Protein AF-A0A966S4Q9-F1 (afdb_monomer_lite)

Sequence (218 aa):
SSGQVSASARLIRLMIGEPGKFAIPLTVYGGVSNTAFQQQAVFSLNRSNEHLVTQFITPLSGLLNVSVDGMPVLSKVSRITKWGLLYQVGERMLTGYRINTGANPFAGRTHNFLNSYAVGGVFFQTGAWERESTSQTGICWLSLRYHLCYTDPAQLNIFLDGLRTNGLYSGFSLGFGVEISYLVNIKAIYYRYTKAPEPAYSLPLYQFSFNYALQGKN

Foldseek 3Di:
DDDWDWDKDFPDWDFPDDPPPHTWTKTKIADRPGVCQVPCLVPDLLVQCLVVVVQQFPQRHAHMKIKTWDWDWDDPDDPFWTKTKTKIWTKHKHKGWFQDPDDDRSPTDIDIFMKTKIKMWMKTKHWDDDPVCPVFIWMKMKMKMKMKMFGPVVVVCRHVPPDDDPRIWIWMKIKIWIDGPQAKTWIKMWIFIDDPDDDPPGDIDIDIDIDGHDPPDD

pLDDT: mean 73.64, std 16.51, range [33.38, 96.88]

Radius of gyration: 20.31 Å; chains: 1; bounding box: 57×48×62 Å

Structure (mmCIF, N/CA/C/O backbone):
data_AF-A0A966S4Q9-F1
#
_entry.id   AF-A0A966S4Q9-F1
#
loop_
_atom_site.group_PDB
_atom_site.id
_atom_site.type_symbol
_atom_site.label_atom_id
_atom_site.label_alt_id
_atom_site.label_comp_id
_atom_site.label_asym_id
_atom_site.label_entity_id
_atom_site.label_seq_id
_atom_site.pdbx_PDB_ins_code
_atom_site.Cartn_x
_atom_site.Cartn_y
_atom_site.Cartn_z
_atom_site.occupancy
_atom_site.B_iso_or_equiv
_atom_site.auth_seq_id
_atom_site.auth_comp_id
_atom_site.auth_asym_id
_atom_site.auth_atom_id
_atom_site.pdbx_PDB_model_num
ATOM 1 N N . SER A 1 1 ? 1.327 24.631 -6.903 1.00 33.38 1 SER A N 1
ATOM 2 C CA . SER A 1 1 ? 1.452 23.170 -6.752 1.00 33.38 1 SER A CA 1
ATOM 3 C C . SER A 1 1 ? 0.120 22.547 -7.129 1.00 33.38 1 SER A C 1
ATOM 5 O O . SER A 1 1 ? -0.908 22.977 -6.626 1.00 33.38 1 SER A O 1
ATOM 7 N N . SER A 1 2 ? 0.106 21.608 -8.072 1.00 39.22 2 SER A N 1
ATOM 8 C CA . SER A 1 2 ? -1.098 20.871 -8.464 1.00 39.22 2 SER A CA 1
ATOM 9 C C . SER A 1 2 ? -1.151 19.567 -7.667 1.00 39.22 2 SER A C 1
ATOM 11 O O . SER A 1 2 ? -0.329 18.676 -7.869 1.00 39.22 2 SER A O 1
ATOM 13 N N . GLY A 1 3 ? -2.077 19.469 -6.712 1.00 39.53 3 GLY A N 1
ATOM 14 C CA . GLY A 1 3 ? -2.358 18.204 -6.033 1.00 39.53 3 GLY A CA 1
ATOM 15 C C . GLY A 1 3 ? -2.999 17.222 -7.012 1.00 39.53 3 GLY A C 1
ATOM 16 O O . GLY A 1 3 ? -3.898 17.602 -7.759 1.00 39.53 3 GLY A O 1
ATOM 17 N N . GLN A 1 4 ? -2.527 15.977 -7.040 1.00 50.22 4 GLN A N 1
ATOM 18 C CA . GLN A 1 4 ? -3.117 14.921 -7.864 1.00 50.22 4 GLN A CA 1
ATOM 19 C C . GLN A 1 4 ? -4.075 14.082 -7.026 1.00 50.22 4 GLN A C 1
ATOM 21 O O . GLN A 1 4 ? -3.716 13.610 -5.949 1.00 50.22 4 GLN A O 1
ATOM 26 N N . VAL A 1 5 ? -5.288 13.881 -7.538 1.00 46.91 5 VAL A N 1
ATOM 27 C CA . VAL A 1 5 ? -6.283 12.982 -6.948 1.00 46.91 5 VAL A CA 1
ATOM 28 C C . VAL A 1 5 ? -6.239 11.674 -7.728 1.00 46.91 5 VAL A C 1
ATOM 30 O O . VAL A 1 5 ? -6.4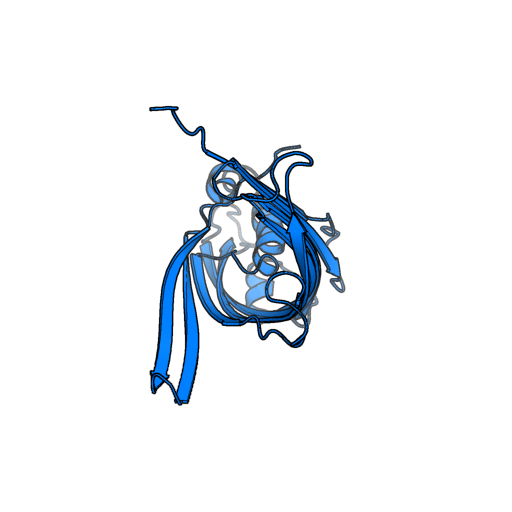49 11.659 -8.936 1.00 46.91 5 VAL A O 1
ATOM 33 N N . SER A 1 6 ? -5.930 10.578 -7.041 1.00 51.44 6 SER A N 1
ATOM 34 C CA . SER A 1 6 ? -5.992 9.221 -7.588 1.00 51.44 6 SER A CA 1
ATOM 35 C C . SER A 1 6 ? -7.088 8.456 -6.854 1.00 51.44 6 SER A C 1
ATOM 37 O O . SER A 1 6 ? -7.099 8.431 -5.625 1.00 51.44 6 SER A O 1
ATOM 39 N N . ALA A 1 7 ? -8.003 7.839 -7.597 1.00 50.41 7 ALA A N 1
ATOM 40 C CA . ALA A 1 7 ? -9.065 6.997 -7.055 1.00 50.41 7 ALA A CA 1
ATOM 41 C C . ALA A 1 7 ? -8.810 5.555 -7.485 1.00 50.41 7 ALA A C 1
ATOM 43 O O . ALA A 1 7 ? -8.595 5.340 -8.668 1.00 50.41 7 ALA A O 1
ATOM 44 N N . SER A 1 8 ? -8.827 4.602 -6.551 1.00 56.00 8 SER A N 1
ATOM 45 C CA . SER A 1 8 ? -8.689 3.164 -6.820 1.00 56.00 8 SER A CA 1
ATOM 46 C C . SER A 1 8 ? -9.952 2.426 -6.384 1.00 56.00 8 SER A C 1
ATOM 48 O O . SER A 1 8 ? -10.369 2.601 -5.234 1.00 56.00 8 SER A O 1
ATOM 50 N N . ALA A 1 9 ? -10.524 1.561 -7.222 1.00 55.06 9 ALA A N 1
ATOM 51 C CA . ALA A 1 9 ? -11.638 0.707 -6.819 1.00 55.06 9 ALA A CA 1
ATOM 52 C C . ALA A 1 9 ? -11.138 -0.699 -6.453 1.00 55.06 9 ALA A C 1
ATOM 54 O O . ALA A 1 9 ? -10.464 -1.372 -7.236 1.00 55.06 9 ALA A O 1
ATOM 55 N N . ARG A 1 10 ? -11.489 -1.183 -5.254 1.00 62.50 10 ARG A N 1
ATOM 56 C CA . ARG A 1 10 ? -11.374 -2.615 -4.951 1.00 62.50 10 ARG A CA 1
ATOM 57 C C . ARG A 1 10 ? -12.514 -3.319 -5.673 1.00 62.50 10 ARG A C 1
ATOM 59 O O . ARG A 1 10 ? -13.669 -3.105 -5.322 1.00 62.50 10 ARG A O 1
ATOM 66 N N . LEU A 1 11 ? -12.181 -4.136 -6.664 1.00 65.88 11 LEU A N 1
ATOM 67 C CA . LEU A 1 11 ? -13.174 -4.828 -7.475 1.00 65.88 11 LEU A CA 1
ATOM 68 C C . LEU A 1 11 ? -13.706 -6.055 -6.739 1.00 65.88 11 LEU A C 1
ATOM 70 O O . LEU A 1 11 ? -14.914 -6.238 -6.643 1.00 65.88 11 LEU A O 1
ATOM 74 N N . ILE A 1 12 ? -12.809 -6.897 -6.211 1.00 80.94 12 ILE A N 1
ATOM 75 C CA . ILE A 1 12 ? -13.181 -8.185 -5.611 1.00 80.94 12 ILE A CA 1
ATOM 76 C C . ILE A 1 12 ? -12.219 -8.531 -4.465 1.00 80.94 12 ILE A C 1
ATOM 78 O O . ILE A 1 12 ? -11.012 -8.306 -4.566 1.00 80.94 12 ILE A O 1
ATOM 82 N N . ARG A 1 13 ? -12.747 -9.112 -3.380 1.00 82.88 13 ARG A N 1
ATOM 83 C CA . ARG A 1 13 ? -11.970 -9.837 -2.364 1.00 82.88 13 ARG A CA 1
ATOM 84 C C . ARG A 1 13 ? -12.513 -11.258 -2.238 1.00 82.88 13 ARG A C 1
ATOM 86 O O . ARG A 1 13 ? -13.671 -11.432 -1.872 1.00 82.88 13 ARG A O 1
ATOM 93 N N . LEU A 1 14 ? -11.685 -12.250 -2.543 1.00 85.12 14 LEU A N 1
ATOM 94 C CA . LEU A 1 14 ? -12.018 -13.671 -2.495 1.00 85.12 14 LEU A CA 1
ATOM 95 C C . LEU A 1 14 ? -11.204 -14.356 -1.401 1.00 85.12 14 LEU A C 1
ATOM 97 O O . LEU A 1 14 ? -10.009 -14.114 -1.262 1.00 85.12 14 LEU A O 1
ATOM 101 N N . MET A 1 15 ? -11.844 -15.241 -0.646 1.00 87.81 15 MET A N 1
ATOM 102 C CA . MET A 1 15 ? -11.156 -16.130 0.286 1.00 87.81 15 MET A CA 1
ATOM 103 C C . MET A 1 15 ? -10.931 -17.466 -0.425 1.00 87.81 15 MET A C 1
ATOM 105 O O . MET A 1 15 ? -11.890 -18.187 -0.684 1.00 87.81 15 MET A O 1
ATOM 109 N N . ILE A 1 16 ? -9.684 -17.781 -0.773 1.00 88.88 16 ILE A N 1
ATOM 110 C CA . ILE A 1 16 ? -9.322 -19.024 -1.465 1.00 88.88 16 ILE A CA 1
ATOM 111 C C . ILE A 1 16 ? -8.852 -20.050 -0.436 1.00 88.88 16 ILE A C 1
ATOM 113 O O . ILE A 1 16 ? -7.821 -19.858 0.207 1.00 88.88 16 ILE A O 1
ATOM 117 N N . GLY A 1 17 ? -9.603 -21.133 -0.259 1.00 88.81 17 GLY A N 1
ATOM 118 C CA . GLY A 1 17 ? -9.258 -22.211 0.666 1.00 88.81 17 GLY A CA 1
ATOM 119 C C . GLY A 1 17 ? -10.485 -22.944 1.192 1.00 88.81 17 GLY A C 1
ATOM 120 O O . GLY A 1 17 ? -11.552 -22.902 0.581 1.00 88.81 17 GLY A O 1
ATOM 121 N N . GLU A 1 18 ? -10.327 -23.607 2.334 1.00 88.12 18 GLU A N 1
ATOM 122 C CA . GLU A 1 18 ? -11.398 -24.335 3.007 1.00 88.12 18 GLU A CA 1
ATOM 123 C C . GLU A 1 18 ? -11.945 -23.525 4.200 1.00 88.12 18 GLU A C 1
ATOM 125 O O . GLU A 1 18 ? -11.205 -23.270 5.163 1.00 88.12 18 GLU A O 1
ATOM 130 N N . PRO A 1 19 ? -13.236 -23.132 4.179 1.00 88.31 19 PRO A N 1
ATOM 131 C CA . PRO A 1 19 ? -13.864 -22.409 5.279 1.00 88.31 19 PRO A CA 1
ATOM 132 C C . PRO A 1 19 ? -13.652 -23.110 6.627 1.00 88.31 19 PRO A C 1
ATOM 134 O O . PRO A 1 19 ? -13.939 -24.291 6.784 1.00 88.31 19 PRO A O 1
ATOM 137 N N . GLY A 1 20 ? -13.134 -22.372 7.610 1.00 81.62 20 GLY A N 1
ATOM 138 C CA . GLY A 1 20 ? -12.871 -22.895 8.954 1.00 81.62 20 GLY A CA 1
ATOM 139 C C . GLY A 1 20 ? -11.548 -23.651 9.129 1.00 81.62 20 GLY A C 1
ATOM 140 O O . GLY A 1 20 ? -11.194 -23.934 10.270 1.00 81.62 20 GLY A O 1
ATOM 141 N N . LYS A 1 21 ? -10.785 -23.926 8.057 1.00 88.69 21 LYS A N 1
ATOM 142 C CA . LYS A 1 21 ? -9.435 -24.515 8.156 1.00 88.69 21 LYS A CA 1
ATOM 143 C C . LYS A 1 21 ? -8.341 -23.546 7.723 1.00 88.69 21 LYS A C 1
ATOM 145 O O . LYS A 1 21 ? -7.498 -23.169 8.530 1.00 88.69 21 LYS A O 1
ATOM 150 N N . PHE A 1 22 ? -8.361 -23.127 6.459 1.00 86.69 22 PHE A N 1
ATOM 151 C CA . PHE A 1 22 ? -7.398 -22.172 5.913 1.00 86.69 22 PHE A CA 1
ATOM 152 C C . PHE A 1 22 ? -8.054 -21.340 4.817 1.00 86.69 22 PHE A C 1
ATOM 154 O O . PHE A 1 22 ? -8.856 -21.845 4.038 1.00 86.69 22 PHE A O 1
ATOM 161 N N . ALA A 1 23 ? -7.697 -20.065 4.732 1.00 87.94 23 ALA A N 1
ATOM 162 C CA . ALA A 1 23 ? -8.182 -19.207 3.666 1.00 87.94 23 ALA A CA 1
ATOM 163 C C . ALA A 1 23 ? -7.145 -18.136 3.332 1.00 87.94 23 ALA A C 1
ATOM 165 O O . ALA A 1 23 ? -6.639 -17.450 4.221 1.00 87.94 23 ALA A O 1
ATOM 166 N N . ILE A 1 24 ? -6.851 -17.994 2.044 1.00 87.44 24 ILE A N 1
ATOM 167 C CA . ILE A 1 24 ? -5.944 -16.993 1.497 1.00 87.44 24 ILE A CA 1
ATOM 168 C C . ILE A 1 24 ? -6.795 -15.829 0.974 1.00 87.44 24 ILE A C 1
ATOM 170 O O . ILE A 1 24 ? -7.590 -16.028 0.052 1.00 87.44 24 ILE A O 1
ATOM 174 N N . PRO A 1 25 ? -6.672 -14.625 1.553 1.00 87.12 25 PRO A N 1
ATOM 175 C CA . PRO A 1 25 ? -7.404 -13.446 1.102 1.00 87.12 25 PRO A CA 1
ATOM 176 C C . PRO A 1 25 ? -6.784 -12.896 -0.187 1.00 87.12 25 PRO A C 1
ATOM 178 O O . PRO A 1 25 ? -5.826 -12.128 -0.146 1.00 87.12 25 PRO A O 1
ATOM 181 N N . LEU A 1 26 ? -7.336 -13.285 -1.334 1.00 88.06 26 LEU A N 1
ATOM 182 C CA . LEU A 1 26 ? -6.977 -12.742 -2.638 1.00 88.06 26 LEU A CA 1
ATOM 183 C C . LEU A 1 26 ? -7.791 -11.476 -2.909 1.00 88.06 26 LEU A C 1
ATOM 185 O O . LEU A 1 26 ? -9.021 -11.505 -2.921 1.00 88.06 26 LEU A O 1
ATOM 189 N N . THR A 1 27 ? -7.112 -10.372 -3.189 1.00 84.94 27 THR A N 1
ATOM 190 C CA . THR A 1 27 ? -7.750 -9.099 -3.515 1.00 84.94 27 THR A CA 1
ATOM 191 C C . THR A 1 27 ? -7.352 -8.644 -4.912 1.00 84.94 27 THR A C 1
ATOM 193 O O . THR A 1 27 ? -6.170 -8.628 -5.255 1.00 84.94 27 THR A O 1
ATOM 196 N N . VAL A 1 28 ? -8.352 -8.236 -5.696 1.00 80.31 28 VAL A N 1
ATOM 197 C CA . VAL A 1 28 ? -8.182 -7.633 -7.019 1.00 80.31 28 VAL A CA 1
ATOM 198 C C . VAL A 1 28 ? -8.645 -6.181 -6.967 1.00 80.31 28 VAL A C 1
ATOM 200 O O . VAL A 1 28 ? -9.789 -5.884 -6.605 1.00 80.31 28 VAL A O 1
ATOM 203 N N . TYR A 1 29 ? -7.751 -5.272 -7.336 1.00 74.00 29 TYR A N 1
ATOM 204 C CA . TYR A 1 29 ? -8.041 -3.851 -7.499 1.00 74.00 29 TYR A CA 1
ATOM 205 C C . TYR A 1 29 ? -7.997 -3.500 -8.980 1.00 74.00 29 TYR A C 1
ATOM 207 O O . TYR A 1 29 ? -7.177 -4.040 -9.723 1.00 74.00 29 TYR A O 1
ATOM 215 N N . GLY A 1 30 ? -8.860 -2.585 -9.402 1.00 64.06 30 GLY A N 1
ATOM 216 C CA . GLY A 1 30 ? -8.837 -2.063 -10.758 1.00 64.06 30 GLY A CA 1
ATOM 217 C C . GLY A 1 30 ? -9.089 -0.570 -10.782 1.00 64.06 30 GLY A C 1
ATOM 218 O O . GLY A 1 30 ? -9.758 -0.020 -9.906 1.00 64.06 30 GLY A O 1
ATOM 219 N N . GLY A 1 31 ? -8.541 0.061 -11.815 1.00 57.06 31 GLY A N 1
ATOM 220 C CA . GLY A 1 31 ? -8.792 1.457 -12.129 1.00 57.06 31 GLY A CA 1
ATOM 221 C C . GLY A 1 31 ? -8.225 2.399 -11.082 1.00 57.06 31 GLY A C 1
ATOM 222 O O . GLY A 1 31 ? -8.934 2.814 -10.171 1.00 57.06 31 GLY A O 1
ATOM 223 N N . VAL A 1 32 ? -6.966 2.792 -11.265 1.00 52.12 32 VAL A N 1
ATOM 224 C CA . VAL A 1 32 ? -6.445 4.021 -10.670 1.00 52.12 32 VAL A CA 1
ATOM 225 C C . VAL A 1 32 ? -6.546 5.097 -11.726 1.00 52.12 32 VAL A C 1
ATOM 227 O O . VAL A 1 32 ? -5.648 5.252 -12.553 1.00 52.12 32 VAL A O 1
ATOM 230 N N . SER A 1 33 ? -7.677 5.800 -11.760 1.00 45.16 33 SER A N 1
ATOM 231 C CA . SER A 1 33 ? -7.863 6.906 -12.695 1.00 45.16 33 SER A CA 1
ATOM 232 C C . SER A 1 33 ? -6.963 8.060 -12.255 1.00 45.16 33 SER A C 1
ATOM 234 O O . SER A 1 33 ? -7.362 8.896 -11.444 1.00 45.16 33 SER A O 1
ATOM 236 N N . ASN A 1 34 ? -5.721 8.087 -12.735 1.00 46.06 34 ASN A N 1
ATOM 237 C CA . ASN A 1 34 ? -4.870 9.258 -12.599 1.00 46.06 34 ASN A CA 1
ATOM 238 C C . ASN A 1 34 ? -5.084 10.142 -13.834 1.00 46.06 34 ASN A C 1
ATOM 240 O O . ASN A 1 34 ? -4.543 9.879 -14.908 1.00 46.06 34 ASN A O 1
ATOM 244 N N . THR A 1 35 ? -5.891 11.191 -13.684 1.00 40.44 35 THR A N 1
ATOM 245 C CA . THR A 1 35 ? -6.165 12.183 -14.738 1.00 40.44 35 THR A CA 1
ATOM 246 C C . THR A 1 35 ? -4.916 12.961 -15.169 1.00 40.44 35 THR A C 1
ATOM 248 O O . THR A 1 35 ? -4.925 13.591 -16.227 1.00 40.44 35 THR A O 1
ATOM 251 N N . ALA A 1 36 ? -3.805 12.859 -14.428 1.00 40.59 36 ALA A N 1
ATOM 252 C CA . ALA A 1 36 ? -2.521 13.437 -14.820 1.00 40.59 36 ALA A CA 1
ATOM 253 C C . ALA A 1 36 ? -1.979 12.884 -16.149 1.00 40.59 36 ALA A C 1
ATOM 255 O O . ALA A 1 36 ? -1.335 13.617 -16.900 1.00 40.59 36 ALA A O 1
ATOM 256 N N . PHE A 1 37 ? -2.281 11.620 -16.475 1.00 42.28 37 PHE A N 1
ATOM 257 C CA . PHE A 1 37 ? -1.762 10.965 -17.680 1.00 42.28 37 PHE A CA 1
ATOM 258 C C . PHE A 1 37 ? -2.305 11.558 -18.985 1.00 42.28 37 PHE A C 1
ATOM 260 O O . PHE A 1 37 ? -1.603 11.534 -19.994 1.00 42.28 37 PHE A O 1
ATOM 267 N N . GLN A 1 38 ? -3.532 12.092 -18.980 1.00 40.00 38 GLN A N 1
ATOM 268 C CA . GLN A 1 38 ? -4.169 12.612 -20.194 1.00 40.00 38 GLN A CA 1
ATOM 269 C C . GLN A 1 38 ? -3.804 14.072 -20.486 1.00 40.00 38 GLN A C 1
ATOM 271 O O . GLN A 1 38 ? -3.690 14.443 -21.649 1.00 40.00 38 GLN A O 1
ATOM 276 N N . GLN A 1 39 ? -3.583 14.903 -19.461 1.00 39.00 39 GLN A N 1
ATOM 277 C CA . GLN A 1 39 ? -3.327 16.336 -19.666 1.00 39.00 39 GLN A CA 1
ATOM 278 C C . GLN A 1 39 ? -1.842 16.693 -19.831 1.00 39.00 39 GLN A C 1
ATOM 280 O O . GLN A 1 39 ? -1.527 17.668 -20.510 1.00 39.00 39 GLN A O 1
ATOM 285 N N . GLN A 1 40 ? -0.910 15.923 -19.256 1.00 40.97 40 GLN A N 1
ATOM 286 C CA . GLN A 1 40 ? 0.524 16.251 -19.322 1.00 40.97 40 GLN A CA 1
ATOM 287 C C . GLN A 1 40 ? 1.254 15.652 -20.531 1.00 40.97 40 GLN A C 1
ATOM 289 O O . GLN A 1 40 ? 2.268 16.209 -20.958 1.00 40.97 40 GLN A O 1
ATOM 294 N N . ALA A 1 41 ? 0.724 14.576 -21.123 1.00 45.59 41 ALA A N 1
ATOM 295 C CA . ALA A 1 41 ? 1.295 13.944 -22.316 1.00 45.59 41 ALA A CA 1
ATOM 296 C C . ALA A 1 41 ? 1.328 14.885 -23.537 1.00 45.59 41 ALA A C 1
ATOM 298 O O . ALA A 1 41 ? 2.172 14.724 -24.412 1.00 45.59 41 ALA A O 1
ATOM 299 N N . VAL A 1 42 ? 0.457 15.902 -23.573 1.00 44.91 42 VAL A N 1
ATOM 300 C CA . VAL A 1 42 ? 0.365 16.857 -24.689 1.00 44.91 42 VAL A CA 1
ATOM 301 C C . VAL A 1 42 ? 1.478 17.918 -24.654 1.00 44.91 42 VAL A C 1
ATOM 303 O O . VAL A 1 42 ? 1.840 18.443 -25.702 1.00 44.91 42 VAL A O 1
ATOM 306 N N . PHE A 1 43 ? 2.072 18.216 -23.488 1.00 42.03 43 PHE A N 1
ATOM 307 C CA . PHE A 1 43 ? 2.992 19.360 -23.340 1.00 42.03 43 PHE A CA 1
ATOM 308 C C . PHE A 1 43 ? 4.373 19.038 -22.742 1.00 42.03 43 PHE A C 1
ATOM 310 O O . PHE A 1 43 ? 5.248 19.903 -22.766 1.00 42.03 43 PHE A O 1
ATOM 317 N N . SER A 1 44 ? 4.623 17.832 -22.209 1.00 46.69 44 SER A N 1
ATOM 318 C CA . SER A 1 44 ? 5.962 17.458 -21.722 1.00 46.69 44 SER A CA 1
ATOM 319 C C . SER A 1 44 ? 6.153 15.941 -21.581 1.00 46.69 44 SER A C 1
ATOM 321 O O . SER A 1 44 ? 5.679 15.327 -20.627 1.00 46.69 44 SER A O 1
ATOM 323 N N . LEU A 1 45 ? 6.919 15.339 -22.497 1.00 48.94 45 LEU A N 1
ATOM 324 C CA . LEU A 1 45 ? 7.282 13.913 -22.454 1.00 48.94 45 LEU A CA 1
ATOM 325 C C . LEU A 1 45 ? 8.138 13.562 -21.228 1.00 48.94 45 LEU A C 1
ATOM 327 O O . LEU A 1 45 ? 7.892 12.543 -20.587 1.00 48.94 45 LEU A O 1
ATOM 331 N N . ASN A 1 46 ? 9.069 14.437 -20.832 1.00 45.59 46 ASN A N 1
ATOM 332 C CA . ASN A 1 46 ? 9.945 14.197 -19.678 1.00 45.59 46 ASN A CA 1
ATOM 333 C C . ASN A 1 46 ? 9.188 14.214 -18.340 1.00 45.59 46 ASN A C 1
ATOM 335 O O . ASN A 1 46 ? 9.526 13.437 -17.455 1.00 45.59 46 ASN A O 1
ATOM 339 N N . ARG A 1 47 ? 8.124 15.023 -18.202 1.00 48.31 47 ARG A N 1
ATOM 340 C CA . ARG A 1 47 ? 7.277 15.027 -16.991 1.00 48.31 47 ARG A CA 1
ATOM 341 C C . ARG A 1 47 ? 6.289 13.858 -16.929 1.00 48.31 47 ARG A C 1
ATOM 343 O O . ARG A 1 47 ? 5.780 13.547 -15.858 1.00 48.31 47 ARG A O 1
ATOM 350 N N . SER A 1 48 ? 6.025 13.183 -18.051 1.00 55.31 48 SER A N 1
ATOM 351 C CA . SER A 1 48 ? 5.067 12.067 -18.101 1.00 55.31 48 SER A CA 1
ATOM 352 C C . SER A 1 48 ? 5.549 10.825 -17.330 1.00 55.31 48 SER A C 1
ATOM 354 O O . SER A 1 48 ? 4.762 10.197 -16.623 1.00 55.31 48 SER A O 1
ATOM 356 N N . ASN A 1 49 ? 6.854 10.527 -17.371 1.00 60.16 49 ASN A N 1
ATOM 357 C CA . ASN A 1 49 ? 7.449 9.398 -16.648 1.00 60.16 49 ASN A CA 1
ATOM 358 C C . ASN A 1 49 ? 7.853 9.748 -15.201 1.00 60.16 49 ASN A C 1
ATOM 360 O O . ASN A 1 49 ? 8.109 8.846 -14.408 1.00 60.16 49 ASN A O 1
ATOM 364 N N . GLU A 1 50 ? 7.826 11.023 -14.790 1.00 59.12 50 GLU A N 1
ATOM 365 C CA . GLU A 1 50 ? 7.991 11.405 -13.373 1.00 59.12 50 GLU A CA 1
ATOM 366 C C . GLU A 1 50 ? 6.867 10.811 -12.506 1.00 59.12 50 GLU A C 1
ATOM 368 O O . GLU A 1 50 ? 7.099 10.361 -11.382 1.00 59.12 50 GLU A O 1
ATOM 373 N N . HIS A 1 51 ? 5.652 10.717 -13.056 1.00 59.31 51 HIS A N 1
ATOM 374 C CA . HIS A 1 51 ? 4.493 10.136 -12.377 1.00 59.31 51 HIS A CA 1
ATOM 375 C C . HIS A 1 51 ? 4.545 8.610 -12.247 1.00 59.31 51 HIS A C 1
ATOM 377 O O . HIS A 1 51 ? 3.946 8.067 -11.313 1.00 59.31 51 HIS A O 1
ATOM 383 N N . LEU A 1 52 ? 5.307 7.916 -13.103 1.00 65.19 52 LEU A N 1
ATOM 384 C CA . LEU A 1 52 ? 5.573 6.482 -12.936 1.00 65.19 52 LEU A CA 1
ATOM 385 C C . LEU A 1 52 ? 6.252 6.199 -11.602 1.00 65.19 52 LEU A C 1
ATOM 387 O O . LEU A 1 52 ? 5.939 5.205 -10.957 1.00 65.19 52 LEU A O 1
ATOM 391 N N . VAL A 1 53 ? 7.122 7.103 -11.143 1.00 61.47 53 VAL A N 1
ATOM 392 C CA . VAL A 1 53 ? 7.783 6.969 -9.843 1.00 61.47 53 VAL A CA 1
ATOM 393 C C . VAL A 1 53 ? 6.755 6.946 -8.720 1.00 61.47 53 VAL A C 1
ATOM 395 O O . VAL A 1 53 ? 6.828 6.089 -7.857 1.00 61.47 53 VAL A O 1
ATOM 398 N N . THR A 1 54 ? 5.738 7.804 -8.738 1.00 61.16 54 THR A N 1
ATOM 399 C CA . THR A 1 54 ? 4.656 7.763 -7.736 1.00 61.16 54 THR A CA 1
ATOM 400 C C . THR A 1 54 ? 3.824 6.476 -7.835 1.00 61.16 54 THR A C 1
ATOM 402 O O . THR A 1 54 ? 3.384 5.927 -6.816 1.00 61.16 54 THR A O 1
ATOM 405 N N . GLN A 1 55 ? 3.637 5.966 -9.056 1.00 66.69 55 GLN A N 1
ATOM 406 C CA . GLN A 1 55 ? 2.929 4.714 -9.310 1.00 66.69 55 GLN A CA 1
ATOM 407 C C . GLN A 1 55 ? 3.728 3.474 -8.911 1.00 66.69 55 GLN A C 1
ATOM 409 O O . GLN A 1 55 ? 3.121 2.508 -8.474 1.00 66.69 55 GLN A O 1
ATOM 414 N N . PHE A 1 56 ? 5.057 3.477 -8.949 1.00 66.75 56 PHE A N 1
ATOM 415 C CA . PHE A 1 56 ? 5.839 2.338 -8.461 1.00 66.75 56 PHE A CA 1
ATOM 416 C C . PHE A 1 56 ? 5.613 2.033 -6.994 1.00 66.75 56 PHE A C 1
ATOM 418 O O . PHE A 1 56 ? 5.914 0.938 -6.539 1.00 66.75 56 PHE A O 1
ATOM 425 N N . ILE A 1 57 ? 5.113 2.999 -6.235 1.00 62.03 57 ILE A N 1
ATOM 426 C CA . ILE A 1 57 ? 5.340 2.983 -4.805 1.00 62.03 57 ILE A CA 1
ATOM 427 C C . ILE A 1 57 ? 4.041 2.929 -4.002 1.00 62.03 57 ILE A C 1
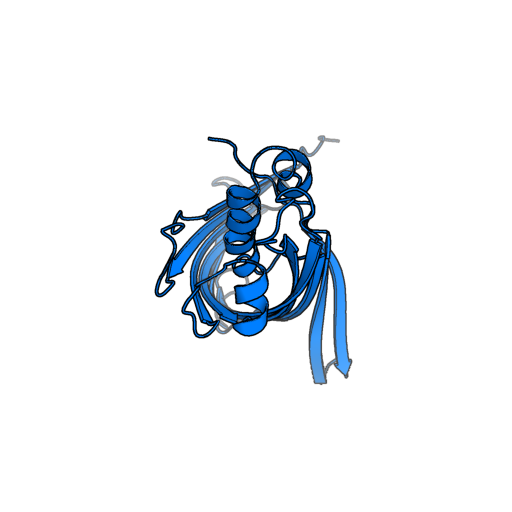ATOM 429 O O . ILE A 1 57 ? 3.994 2.355 -2.920 1.00 62.03 57 ILE A O 1
ATOM 433 N N . THR A 1 58 ? 2.937 3.424 -4.554 1.00 65.25 58 THR A N 1
ATOM 434 C CA . THR A 1 58 ? 1.640 3.361 -3.869 1.00 65.25 58 THR A CA 1
ATOM 435 C C . THR A 1 58 ? 1.010 1.982 -4.082 1.00 65.25 58 THR A C 1
ATOM 437 O O . THR A 1 58 ? 0.615 1.721 -5.201 1.00 65.25 58 THR A O 1
ATOM 440 N N . PRO A 1 59 ? 0.834 1.086 -3.095 1.00 58.09 59 PRO A N 1
ATOM 441 C CA . PRO A 1 59 ? 0.339 -0.289 -3.333 1.00 58.09 59 PRO A CA 1
ATOM 442 C C . PRO A 1 59 ? -1.072 -0.373 -3.956 1.00 58.09 59 PRO A C 1
ATOM 444 O O . PRO A 1 59 ? -1.499 -1.424 -4.424 1.00 58.09 59 PRO A O 1
ATOM 447 N N . LEU A 1 60 ? -1.796 0.746 -3.972 1.00 62.28 60 LEU A N 1
ATOM 448 C CA . LEU A 1 60 ? -3.091 0.910 -4.628 1.00 62.28 60 LEU A CA 1
ATOM 449 C C . LEU A 1 60 ? -2.989 1.581 -6.009 1.00 62.28 60 LEU A C 1
ATOM 451 O O . LEU A 1 60 ? -4.014 1.998 -6.521 1.00 62.28 60 LEU A O 1
ATOM 455 N N . SER A 1 61 ? -1.792 1.747 -6.581 1.00 66.69 61 SER A N 1
ATOM 456 C CA . SER A 1 61 ? -1.549 2.256 -7.941 1.00 66.69 61 SER A CA 1
ATOM 457 C C . SER A 1 61 ? -1.613 1.134 -8.979 1.00 66.69 61 SER A C 1
ATOM 459 O O . SER A 1 61 ? -1.332 -0.012 -8.647 1.00 66.69 61 SER A O 1
ATOM 461 N N . GLY A 1 62 ? -1.875 1.477 -10.239 1.00 68.56 62 GLY A N 1
ATOM 462 C CA . GLY A 1 62 ? -1.877 0.528 -11.352 1.00 68.56 62 GLY A CA 1
ATOM 463 C C . GLY A 1 62 ? -3.245 0.374 -12.003 1.00 68.56 62 GLY A C 1
ATOM 464 O O . GLY A 1 62 ? -4.271 0.794 -11.471 1.00 68.56 62 GLY A O 1
ATOM 465 N N . LEU A 1 63 ? -3.254 -0.182 -13.210 1.00 74.88 63 LEU A N 1
ATOM 466 C CA . LEU A 1 63 ? -4.486 -0.470 -13.945 1.00 74.88 63 LEU A CA 1
ATOM 467 C C . LEU A 1 63 ? -5.218 -1.675 -13.352 1.00 74.88 63 LEU A C 1
ATOM 469 O O . LEU A 1 63 ? -6.447 -1.677 -13.266 1.00 74.88 63 LEU A O 1
ATOM 473 N N . LEU A 1 64 ? -4.443 -2.677 -12.946 1.00 79.31 64 LEU A N 1
ATOM 474 C CA . LEU A 1 64 ? -4.901 -3.932 -12.378 1.00 79.31 64 LEU A CA 1
ATOM 475 C C . LEU A 1 64 ? -3.884 -4.388 -11.338 1.00 79.31 64 LEU A C 1
ATOM 477 O O . LEU A 1 64 ? -2.700 -4.505 -11.659 1.00 79.31 64 LEU A O 1
ATOM 481 N N . ASN A 1 65 ? -4.352 -4.684 -10.127 1.00 84.00 65 ASN A N 1
ATOM 482 C CA . ASN A 1 65 ? -3.500 -5.166 -9.046 1.00 84.00 65 ASN A CA 1
ATOM 483 C C . ASN A 1 65 ? -4.087 -6.451 -8.484 1.00 84.00 65 ASN A C 1
ATOM 485 O O . ASN A 1 65 ? -5.280 -6.504 -8.178 1.00 84.00 65 ASN A O 1
ATOM 489 N N . VAL A 1 66 ? -3.241 -7.454 -8.294 1.00 87.31 66 VAL A N 1
ATOM 490 C CA . VAL A 1 66 ? -3.597 -8.731 -7.680 1.00 87.31 66 VAL A CA 1
ATOM 491 C C . VAL A 1 66 ? -2.684 -8.935 -6.486 1.00 87.31 66 VAL A C 1
ATOM 493 O O . VAL A 1 66 ? -1.464 -8.932 -6.628 1.00 87.31 66 VAL A O 1
ATOM 496 N N . SER A 1 67 ? -3.261 -9.095 -5.299 1.00 89.81 67 SER A N 1
ATOM 497 C CA . SER A 1 67 ? -2.470 -9.218 -4.076 1.00 89.81 67 SER A CA 1
ATOM 498 C C . SER A 1 67 ? -3.101 -10.124 -3.042 1.00 89.81 67 SER A C 1
ATOM 500 O O . SER A 1 67 ? -4.323 -10.225 -2.965 1.00 89.81 67 SER A O 1
ATOM 502 N N . VAL A 1 68 ? -2.260 -10.686 -2.186 1.00 91.00 68 VAL A N 1
ATOM 503 C CA . VAL A 1 68 ? -2.661 -11.315 -0.933 1.00 91.00 68 VAL A CA 1
ATOM 504 C C . VAL A 1 68 ? -2.356 -10.350 0.207 1.00 91.00 68 VAL A C 1
ATOM 506 O O . VAL A 1 68 ? -1.225 -9.877 0.326 1.00 91.00 68 VAL A O 1
ATOM 509 N N . ASP A 1 69 ? -3.355 -10.042 1.035 1.00 89.81 69 ASP A N 1
ATOM 510 C CA . ASP A 1 69 ? -3.232 -9.088 2.145 1.00 89.81 69 ASP A CA 1
ATOM 511 C C . ASP A 1 69 ? -3.847 -9.594 3.449 1.00 89.81 69 ASP A C 1
ATOM 513 O O . ASP A 1 69 ? -4.902 -10.221 3.456 1.00 89.81 69 ASP A O 1
ATOM 517 N N . GLY A 1 70 ? -3.228 -9.270 4.582 1.00 87.88 70 GLY A N 1
ATOM 518 C CA . GLY A 1 70 ? -3.743 -9.679 5.881 1.00 87.88 70 GLY A CA 1
ATOM 519 C C . GLY A 1 70 ? -3.309 -8.792 7.039 1.00 87.88 70 GLY A C 1
ATOM 520 O O . GLY A 1 70 ? -2.360 -8.012 6.956 1.00 87.88 70 GLY A O 1
ATOM 521 N N . MET A 1 71 ? -4.047 -8.933 8.142 1.00 89.88 71 MET A N 1
ATOM 522 C CA . MET A 1 71 ? -3.851 -8.171 9.374 1.00 89.88 71 MET A CA 1
ATOM 523 C C . MET A 1 71 ? -3.978 -9.084 10.605 1.00 89.88 71 MET A C 1
ATOM 525 O O . MET A 1 71 ? -4.991 -9.037 11.310 1.00 89.88 71 MET A O 1
ATOM 529 N N . PRO A 1 72 ? -3.012 -9.988 10.851 1.00 89.44 72 PRO A N 1
ATOM 530 C CA . PRO A 1 72 ? -3.059 -10.851 12.023 1.00 89.44 72 PRO A CA 1
ATOM 531 C C . PRO A 1 72 ? -2.903 -10.015 13.300 1.00 89.44 72 PRO A C 1
ATOM 533 O O . PRO A 1 72 ? -1.942 -9.262 13.469 1.00 89.44 72 PRO A O 1
ATOM 536 N N . VAL A 1 73 ? -3.863 -10.162 14.211 1.00 90.94 73 VAL A N 1
ATOM 537 C CA . VAL A 1 73 ? -3.842 -9.536 15.537 1.00 90.94 73 VAL A CA 1
ATOM 538 C C . VAL A 1 73 ? -2.982 -10.391 16.468 1.00 90.94 73 VAL A C 1
ATOM 540 O O . VAL A 1 73 ? -3.231 -11.587 16.603 1.00 90.94 73 VAL A O 1
ATOM 543 N N . LEU A 1 74 ? -2.004 -9.778 17.136 1.00 90.00 74 LEU A N 1
ATOM 544 C CA . LEU A 1 74 ? -1.084 -10.476 18.043 1.00 90.00 74 LEU A CA 1
ATOM 545 C C . LEU A 1 74 ? -1.477 -10.319 19.518 1.00 90.00 74 LEU A C 1
ATOM 547 O O . LEU A 1 74 ? -1.273 -11.223 20.326 1.00 90.00 74 LEU A O 1
ATOM 551 N N . SER A 1 75 ? -2.094 -9.198 19.884 1.00 85.94 75 SER A N 1
ATOM 552 C CA . SER A 1 75 ? -2.592 -8.977 21.244 1.00 85.94 75 SER A CA 1
ATOM 553 C C . SER A 1 75 ? -3.870 -9.771 21.543 1.00 85.94 75 SER A C 1
ATOM 555 O O . SER A 1 75 ? -4.852 -9.660 20.808 1.00 85.94 75 SER A O 1
ATOM 557 N N . LYS A 1 76 ? -3.914 -10.454 22.693 1.00 73.50 76 LYS A N 1
ATOM 558 C CA . LYS A 1 76 ? -5.122 -11.124 23.225 1.00 73.50 76 LYS A CA 1
ATOM 559 C C . LYS A 1 76 ? -5.876 -10.305 24.290 1.00 73.50 76 LYS A C 1
ATOM 561 O O . LYS A 1 76 ? -6.793 -10.816 24.915 1.00 73.50 76 LYS A O 1
ATOM 566 N N . VAL A 1 77 ? -5.465 -9.055 24.520 1.00 64.94 77 VAL A N 1
ATOM 567 C CA . VAL A 1 77 ? -5.758 -8.313 25.762 1.00 64.94 77 VAL A CA 1
ATOM 568 C C . VAL A 1 77 ? -7.145 -7.660 25.789 1.00 64.94 77 VAL A C 1
ATOM 570 O O . VAL A 1 77 ? -7.807 -7.684 26.818 1.00 64.94 77 VAL A O 1
ATOM 573 N N . SER A 1 78 ? -7.609 -7.065 24.690 1.00 77.19 78 SER A N 1
ATOM 574 C CA . SER A 1 78 ? -8.876 -6.319 24.666 1.00 77.19 78 SER A CA 1
ATOM 575 C C . SER A 1 78 ? -9.561 -6.440 23.311 1.00 77.19 78 SER A C 1
ATOM 577 O O . SER A 1 78 ? -8.903 -6.634 22.291 1.00 77.19 78 SER A O 1
ATOM 579 N N . ARG A 1 79 ? -10.897 -6.309 23.281 1.00 79.25 79 ARG A N 1
ATOM 580 C CA . ARG A 1 79 ? -11.688 -6.248 22.038 1.00 79.25 79 ARG A CA 1
ATOM 581 C C . ARG A 1 79 ? -11.344 -5.007 21.207 1.00 79.25 79 ARG A C 1
ATOM 583 O O . ARG A 1 79 ? -11.399 -5.090 19.979 1.00 79.25 79 ARG A O 1
ATOM 590 N N . ILE A 1 80 ? -10.977 -3.913 21.872 1.00 83.88 80 ILE A N 1
ATOM 591 C CA . ILE A 1 80 ? -10.797 -2.583 21.281 1.00 83.88 80 ILE A CA 1
ATOM 592 C C . ILE A 1 80 ? -9.310 -2.257 21.113 1.00 83.88 80 ILE A C 1
ATOM 594 O O . ILE A 1 80 ? -8.884 -1.910 20.010 1.00 83.88 80 ILE A O 1
ATOM 598 N N . THR A 1 81 ? -8.525 -2.407 22.184 1.00 91.50 81 THR A N 1
ATOM 599 C CA . THR A 1 81 ? -7.095 -2.080 22.178 1.00 91.50 81 THR A CA 1
ATOM 600 C C . THR A 1 81 ? -6.276 -3.280 21.742 1.00 91.50 81 THR A C 1
ATOM 602 O O . THR A 1 81 ? -6.232 -4.298 22.439 1.00 91.50 81 THR A O 1
ATOM 605 N N . LYS A 1 82 ? -5.651 -3.174 20.569 1.00 93.31 82 LYS A N 1
ATOM 606 C CA . LYS A 1 82 ? -4.956 -4.281 19.922 1.00 93.31 82 LYS A CA 1
ATOM 607 C C . LYS A 1 82 ? -3.723 -3.819 19.169 1.00 93.31 82 LYS A C 1
ATOM 609 O O . LYS A 1 82 ? -3.660 -2.690 18.701 1.00 93.31 82 LYS A O 1
ATOM 614 N N . TRP A 1 83 ? -2.778 -4.725 18.986 1.00 94.44 83 TRP A N 1
ATOM 615 C CA . TRP A 1 83 ? -1.697 -4.550 18.026 1.00 94.44 83 TRP A CA 1
ATOM 616 C C . TRP A 1 83 ? -1.503 -5.826 17.216 1.00 94.44 83 TRP A C 1
ATOM 618 O O . TRP A 1 83 ? -1.919 -6.920 17.619 1.00 94.44 83 TRP A O 1
ATOM 628 N N . GLY A 1 84 ? -0.885 -5.684 16.055 1.00 94.38 84 GLY A N 1
ATOM 629 C CA . GLY A 1 84 ? -0.614 -6.810 15.182 1.00 94.38 84 GLY A CA 1
ATOM 630 C C . GLY A 1 84 ? 0.244 -6.427 13.994 1.00 94.38 84 GLY A C 1
ATOM 631 O O . GLY A 1 84 ? 0.855 -5.356 13.970 1.00 94.38 84 GLY A O 1
ATOM 632 N N . LEU A 1 85 ? 0.282 -7.323 13.015 1.00 95.94 85 LEU A N 1
ATOM 633 C CA . LEU A 1 85 ? 1.052 -7.132 11.794 1.00 95.94 85 LEU A CA 1
ATOM 634 C C . LEU A 1 85 ? 0.141 -6.740 10.638 1.00 95.94 85 LEU A C 1
ATOM 636 O O . LEU A 1 85 ? -1.056 -7.014 10.639 1.00 95.94 85 LEU A O 1
ATOM 640 N N . LEU A 1 86 ? 0.743 -6.120 9.638 1.00 93.75 86 LEU A N 1
ATOM 641 C CA . LEU A 1 86 ? 0.165 -5.859 8.333 1.00 93.75 86 LEU A CA 1
ATOM 642 C C . LEU A 1 86 ? 1.063 -6.530 7.308 1.00 93.75 86 LEU A C 1
ATOM 644 O O . LEU A 1 86 ? 2.283 -6.376 7.375 1.00 93.75 86 LEU A O 1
ATOM 648 N N . TYR A 1 87 ? 0.474 -7.228 6.349 1.00 93.44 87 TYR A N 1
ATOM 649 C CA . TYR A 1 87 ? 1.207 -7.665 5.173 1.00 93.44 87 TYR A CA 1
ATOM 650 C C . TYR A 1 87 ? 0.352 -7.513 3.922 1.00 93.44 87 TYR A C 1
ATOM 652 O O . TYR A 1 87 ? -0.870 -7.660 3.964 1.00 93.44 87 TYR A O 1
ATOM 660 N N . GLN A 1 88 ? 1.008 -7.222 2.809 1.00 91.69 88 GLN A N 1
ATOM 661 C CA . GLN A 1 88 ? 0.417 -7.252 1.484 1.00 91.69 88 GLN A CA 1
ATOM 662 C C . GLN A 1 88 ? 1.508 -7.578 0.473 1.00 91.69 88 GLN A C 1
ATOM 664 O O . GLN A 1 88 ? 2.510 -6.876 0.414 1.00 91.69 88 GLN A O 1
ATOM 669 N N . VAL A 1 89 ? 1.316 -8.619 -0.327 1.00 93.19 89 VAL A N 1
ATOM 670 C CA . VAL A 1 89 ? 2.246 -8.998 -1.396 1.00 93.19 89 VAL A CA 1
ATOM 671 C C . VAL A 1 89 ? 1.451 -9.192 -2.671 1.00 93.19 89 VAL A C 1
ATOM 673 O O . VAL A 1 89 ? 0.368 -9.776 -2.634 1.00 93.19 89 VAL A O 1
ATOM 676 N N . GLY A 1 90 ? 1.949 -8.688 -3.792 1.00 91.44 90 GLY A N 1
ATOM 677 C CA . GLY A 1 90 ? 1.220 -8.786 -5.041 1.00 91.44 90 GLY A CA 1
ATOM 678 C C . GLY A 1 90 ? 1.979 -8.301 -6.258 1.00 91.44 90 GLY A C 1
ATOM 679 O O . GLY A 1 90 ? 3.130 -7.877 -6.188 1.00 91.44 90 GLY A O 1
ATOM 680 N N . GLU A 1 91 ? 1.262 -8.349 -7.368 1.00 90.75 91 GLU A N 1
ATOM 681 C CA . GLU A 1 91 ? 1.667 -7.857 -8.674 1.00 90.75 91 GLU A CA 1
ATOM 682 C C . GLU A 1 91 ? 0.703 -6.752 -9.097 1.00 90.75 91 GLU A C 1
ATOM 684 O O . GLU A 1 91 ? -0.504 -6.818 -8.836 1.00 90.75 91 GLU A O 1
ATOM 689 N N . ARG A 1 92 ? 1.220 -5.735 -9.779 1.00 86.75 92 ARG A N 1
ATOM 690 C CA . ARG A 1 92 ? 0.395 -4.697 -10.402 1.00 86.75 92 ARG A CA 1
ATOM 691 C C . ARG A 1 92 ? 0.887 -4.360 -11.792 1.00 86.75 92 ARG A C 1
ATOM 693 O O . ARG A 1 92 ? 2.085 -4.350 -12.061 1.00 86.75 92 ARG A O 1
ATOM 700 N N . MET A 1 93 ? -0.059 -4.038 -12.659 1.00 84.50 93 MET A N 1
ATOM 701 C CA . MET A 1 93 ? 0.214 -3.552 -13.999 1.00 84.50 93 MET A CA 1
ATOM 702 C C . MET A 1 93 ? 0.278 -2.026 -13.985 1.00 84.50 93 MET A C 1
ATOM 704 O O . MET A 1 93 ? -0.710 -1.356 -13.673 1.00 84.50 93 MET A O 1
ATOM 708 N N . LEU A 1 94 ? 1.438 -1.483 -14.336 1.00 79.94 94 LEU A N 1
ATOM 709 C CA . LEU A 1 94 ? 1.684 -0.052 -14.484 1.00 79.94 94 LEU A CA 1
ATOM 710 C C . LEU A 1 94 ? 1.761 0.319 -15.966 1.00 79.94 94 LEU A C 1
ATOM 712 O O . LEU A 1 94 ? 1.984 -0.539 -16.821 1.00 79.94 94 LEU A O 1
ATOM 716 N N . THR A 1 95 ? 1.595 1.606 -16.264 1.00 76.62 95 THR A N 1
ATOM 717 C CA . THR A 1 95 ? 1.612 2.125 -17.637 1.00 76.62 95 THR A CA 1
ATOM 718 C C . THR A 1 95 ? 2.516 3.337 -17.716 1.00 76.62 95 THR A C 1
ATOM 720 O O . THR A 1 95 ? 2.290 4.312 -17.006 1.00 76.62 95 THR A O 1
ATOM 723 N N . GLY A 1 96 ? 3.507 3.294 -18.604 1.00 72.25 96 GLY A N 1
ATOM 724 C CA . GLY A 1 96 ? 4.422 4.405 -18.873 1.00 72.25 96 GLY A CA 1
ATOM 725 C C . GLY A 1 96 ? 4.444 4.821 -20.337 1.00 72.25 96 GLY A C 1
ATOM 726 O O . GLY A 1 96 ? 3.871 4.135 -21.186 1.00 72.25 96 GLY A O 1
ATOM 727 N N . TYR A 1 97 ? 5.135 5.918 -20.653 1.00 69.88 97 TYR A N 1
ATOM 728 C CA . TYR A 1 97 ? 5.378 6.339 -22.034 1.00 69.88 97 TYR A CA 1
ATOM 729 C C . TYR A 1 97 ? 6.789 5.971 -22.466 1.00 69.88 97 TYR A C 1
ATOM 731 O O . TYR A 1 97 ? 7.772 6.390 -21.853 1.00 69.88 97 TYR A O 1
ATOM 739 N N . ARG A 1 98 ? 6.897 5.197 -23.546 1.00 70.25 98 ARG A N 1
ATOM 740 C CA . ARG A 1 98 ? 8.198 4.878 -24.130 1.00 70.25 98 ARG A CA 1
ATOM 741 C C . ARG A 1 98 ? 8.879 6.156 -24.618 1.00 70.25 98 ARG A C 1
ATOM 743 O O . ARG A 1 98 ? 8.285 6.899 -25.403 1.00 70.25 98 ARG A O 1
ATOM 750 N N . ILE A 1 99 ? 10.130 6.370 -24.213 1.00 64.44 99 ILE A N 1
ATOM 751 C CA . ILE A 1 99 ? 10.959 7.438 -24.778 1.00 64.44 99 ILE A CA 1
ATOM 752 C C . ILE A 1 99 ? 11.370 7.007 -26.195 1.00 64.44 99 ILE A C 1
ATOM 754 O O . ILE A 1 99 ? 11.989 5.959 -26.378 1.00 64.44 99 ILE A O 1
ATOM 758 N N . ASN A 1 100 ? 11.002 7.790 -27.213 1.00 61.78 100 ASN A N 1
ATOM 759 C CA . ASN A 1 100 ? 11.523 7.630 -28.571 1.00 61.78 100 ASN A CA 1
ATOM 760 C C . ASN A 1 100 ? 12.698 8.592 -28.760 1.00 61.78 100 ASN A C 1
ATOM 762 O O . ASN A 1 100 ? 12.514 9.804 -28.734 1.00 61.78 100 ASN A O 1
ATOM 766 N N . THR A 1 101 ? 13.889 8.053 -29.006 1.00 56.56 101 THR A N 1
ATOM 767 C CA . THR A 1 101 ? 15.113 8.815 -29.309 1.00 56.56 101 THR A CA 1
ATOM 768 C C . THR A 1 101 ? 15.251 9.184 -30.799 1.00 56.56 101 THR A C 1
ATOM 770 O O . THR A 1 101 ? 16.291 9.679 -31.221 1.00 56.56 101 THR A O 1
ATOM 773 N N . GLY A 1 102 ? 14.210 8.954 -31.615 1.00 56.06 102 GLY A N 1
ATOM 774 C CA . GLY A 1 102 ? 14.171 9.260 -33.055 1.00 56.06 102 GLY A CA 1
ATOM 775 C C . GLY A 1 102 ? 13.448 10.570 -33.419 1.00 56.06 102 GLY A C 1
ATOM 776 O O . GLY A 1 102 ? 12.896 11.250 -32.562 1.00 56.06 102 GLY A O 1
ATOM 777 N N . ALA A 1 103 ? 13.401 10.889 -34.722 1.00 53.62 103 ALA A N 1
ATOM 778 C CA . ALA A 1 103 ? 12.994 12.176 -35.319 1.00 53.62 103 ALA A CA 1
ATOM 779 C C . ALA A 1 103 ? 11.587 12.725 -34.978 1.00 53.62 103 ALA A C 1
ATOM 781 O O . ALA A 1 103 ? 11.268 13.845 -35.369 1.00 53.62 103 ALA A O 1
ATOM 782 N N . ASN A 1 104 ? 10.741 11.982 -34.256 1.00 54.06 104 ASN A N 1
ATOM 783 C CA . ASN A 1 104 ? 9.463 12.492 -33.766 1.00 54.06 104 ASN A CA 1
ATOM 784 C C . ASN A 1 104 ? 9.269 12.171 -32.269 1.00 54.06 104 ASN A C 1
ATOM 786 O O . ASN A 1 104 ? 8.794 11.079 -31.931 1.00 54.06 104 ASN A O 1
ATOM 790 N N . PRO A 1 105 ? 9.598 13.111 -31.362 1.00 53.03 105 PRO A N 1
ATOM 791 C CA . PRO A 1 105 ? 9.453 12.916 -29.919 1.00 53.03 105 PRO A CA 1
ATOM 792 C C . PRO A 1 105 ? 7.988 12.712 -29.493 1.00 53.03 105 PRO A C 1
ATOM 794 O O . PRO A 1 105 ? 7.731 12.091 -28.468 1.00 53.03 105 PRO A O 1
ATOM 797 N N . PHE A 1 106 ? 7.011 13.126 -30.307 1.00 53.12 106 PHE A N 1
ATOM 798 C CA . PHE A 1 106 ? 5.578 12.991 -30.017 1.00 53.12 106 PHE A CA 1
ATOM 799 C C . PHE A 1 106 ? 4.986 11.612 -30.360 1.00 53.12 106 PHE A C 1
ATOM 801 O O . PHE A 1 106 ? 3.801 11.380 -30.141 1.00 53.12 106 PHE A O 1
ATOM 808 N N . ALA A 1 107 ? 5.786 10.669 -30.871 1.00 55.12 107 ALA A N 1
ATOM 809 C CA . ALA A 1 107 ? 5.331 9.318 -31.223 1.00 55.12 107 ALA A CA 1
ATOM 810 C C . ALA A 1 107 ? 5.377 8.306 -30.053 1.00 55.12 107 ALA A C 1
ATOM 812 O O . ALA A 1 107 ? 5.295 7.095 -30.283 1.00 55.12 107 ALA A O 1
ATOM 813 N N . GLY A 1 108 ? 5.572 8.771 -28.814 1.00 57.88 108 GLY A N 1
ATOM 814 C CA . GLY A 1 108 ? 5.668 7.918 -27.627 1.00 57.88 108 GLY A CA 1
ATOM 815 C C . GLY A 1 108 ? 4.415 7.058 -27.448 1.00 57.88 108 GLY A C 1
ATOM 816 O O . GLY A 1 108 ? 3.319 7.572 -27.240 1.00 57.88 108 GLY A O 1
ATOM 817 N N . ARG A 1 109 ? 4.565 5.732 -27.538 1.00 66.75 109 ARG A N 1
ATOM 818 C CA . ARG A 1 109 ? 3.473 4.780 -27.285 1.00 66.75 109 ARG A CA 1
ATOM 819 C C . ARG A 1 109 ? 3.421 4.440 -25.799 1.00 66.75 109 ARG A C 1
ATOM 821 O O . ARG A 1 109 ? 4.463 4.263 -25.166 1.00 66.75 109 ARG A O 1
ATOM 828 N N . THR A 1 110 ? 2.211 4.305 -25.263 1.00 72.19 110 THR A N 1
ATOM 829 C CA . THR A 1 110 ? 1.999 3.742 -23.927 1.00 72.19 110 THR A CA 1
ATOM 830 C C . THR A 1 110 ? 2.489 2.299 -23.892 1.00 72.19 110 THR A C 1
ATOM 832 O O . THR A 1 110 ? 2.197 1.523 -24.806 1.00 72.19 110 THR A O 1
ATOM 835 N N . HIS A 1 111 ? 3.202 1.925 -22.838 1.00 76.44 111 HIS A N 1
ATOM 836 C CA . HIS A 1 111 ? 3.659 0.562 -22.614 1.00 76.44 111 HIS A CA 1
ATOM 837 C C . HIS A 1 111 ? 3.270 0.115 -21.206 1.00 76.44 111 HIS A C 1
ATOM 839 O O . HIS A 1 111 ? 3.491 0.838 -20.233 1.00 76.44 111 HIS A O 1
ATOM 845 N N . ASN A 1 112 ? 2.659 -1.066 -21.124 1.00 83.19 112 ASN A N 1
ATOM 846 C CA . ASN A 1 112 ? 2.244 -1.676 -19.868 1.00 83.19 112 ASN A CA 1
ATOM 847 C C . ASN A 1 112 ? 3.312 -2.651 -19.401 1.00 83.19 112 ASN A C 1
ATOM 849 O O . ASN A 1 112 ? 3.896 -3.362 -20.217 1.00 83.19 112 ASN A O 1
ATOM 853 N N . PHE A 1 113 ? 3.535 -2.703 -18.098 1.00 84.00 113 PHE A N 1
ATOM 854 C CA . PHE A 1 113 ? 4.573 -3.535 -17.515 1.00 84.00 113 PHE A CA 1
ATOM 855 C C . PHE A 1 113 ? 4.216 -3.923 -16.080 1.00 84.00 113 PHE A C 1
ATOM 857 O O . PHE A 1 113 ? 3.342 -3.313 -15.457 1.00 84.00 113 PHE A O 1
ATOM 864 N N . LEU A 1 114 ? 4.854 -4.980 -15.584 1.00 88.31 114 LEU A N 1
ATOM 865 C CA . LEU A 1 114 ? 4.553 -5.550 -14.275 1.00 88.31 114 LEU A CA 1
ATOM 866 C C . LEU A 1 114 ? 5.477 -4.968 -13.210 1.00 88.31 114 LEU A C 1
ATOM 868 O O . LEU A 1 114 ? 6.660 -4.729 -13.443 1.00 88.31 114 LEU A O 1
ATOM 872 N N . ASN A 1 115 ? 4.913 -4.755 -12.028 1.00 88.06 115 ASN A N 1
ATOM 873 C CA . ASN A 1 115 ? 5.640 -4.380 -10.834 1.00 88.06 115 ASN A CA 1
ATOM 874 C C . ASN A 1 115 ? 5.213 -5.282 -9.675 1.00 88.06 115 ASN A C 1
ATOM 876 O O . ASN A 1 115 ? 4.055 -5.254 -9.245 1.00 88.06 115 ASN A O 1
ATOM 880 N N . SER A 1 116 ? 6.179 -6.010 -9.131 1.00 92.00 116 SER A N 1
ATOM 881 C CA . SER A 1 116 ? 6.005 -6.806 -7.924 1.00 92.00 116 SER A CA 1
ATOM 882 C C . SER A 1 116 ? 6.141 -5.905 -6.707 1.00 92.00 116 SER A C 1
ATOM 884 O O . SER A 1 116 ? 6.985 -5.003 -6.670 1.00 92.00 116 SER A O 1
ATOM 886 N N . TYR A 1 117 ? 5.348 -6.149 -5.672 1.00 90.00 117 TYR A N 1
ATOM 887 C CA . TYR A 1 117 ? 5.445 -5.385 -4.439 1.00 90.00 117 TYR A CA 1
ATOM 888 C C . TYR A 1 117 ? 5.178 -6.224 -3.198 1.00 90.00 117 TYR A C 1
ATOM 890 O O . TYR A 1 117 ? 4.394 -7.171 -3.202 1.00 90.00 117 TYR A O 1
ATOM 898 N N . ALA A 1 118 ? 5.832 -5.830 -2.113 1.00 92.94 118 ALA A N 1
ATOM 899 C CA . ALA A 1 118 ? 5.662 -6.381 -0.786 1.00 92.94 118 ALA A CA 1
ATOM 900 C C . ALA A 1 118 ? 5.620 -5.239 0.231 1.00 92.94 118 ALA A C 1
ATOM 902 O O . ALA A 1 118 ? 6.477 -4.359 0.260 1.00 92.94 118 ALA A O 1
ATOM 903 N N . VAL A 1 119 ? 4.610 -5.259 1.086 1.00 91.50 119 VAL A N 1
ATOM 904 C CA . VAL A 1 119 ? 4.419 -4.316 2.181 1.00 91.50 119 VAL A CA 1
ATOM 905 C C . VAL A 1 119 ? 4.298 -5.127 3.454 1.00 91.50 119 VAL A C 1
ATOM 907 O O . VAL A 1 119 ? 3.494 -6.052 3.525 1.00 91.50 119 VAL A O 1
ATOM 910 N N . GLY A 1 120 ? 5.084 -4.776 4.461 1.00 95.31 120 GLY A N 1
ATOM 911 C CA . GLY A 1 120 ? 5.053 -5.398 5.780 1.00 95.31 120 GLY A CA 1
ATOM 912 C C . GLY A 1 120 ? 5.047 -4.326 6.854 1.00 95.31 120 GLY A C 1
ATOM 913 O O . GLY A 1 120 ? 5.656 -3.275 6.681 1.00 95.31 120 GLY A O 1
ATOM 914 N N . GLY A 1 121 ? 4.357 -4.538 7.965 1.00 95.75 121 GLY A N 1
ATOM 915 C CA . GLY A 1 121 ? 4.286 -3.515 8.996 1.00 95.75 121 GLY A CA 1
ATOM 916 C C . GLY A 1 121 ? 3.647 -3.963 10.289 1.00 95.75 121 GLY A C 1
ATOM 917 O O . GLY A 1 121 ? 3.249 -5.113 10.452 1.00 95.75 121 GLY A O 1
ATOM 918 N N . VAL A 1 122 ? 3.530 -3.002 11.193 1.00 96.88 122 VAL A N 1
ATOM 919 C CA . VAL A 1 122 ? 2.840 -3.132 12.470 1.00 96.88 122 VAL A CA 1
ATOM 920 C C . VAL A 1 122 ? 1.696 -2.137 12.530 1.00 96.88 122 VAL A C 1
ATOM 922 O O . VAL A 1 122 ? 1.763 -1.050 11.946 1.00 96.88 122 VAL A O 1
ATOM 925 N N . PHE A 1 123 ? 0.650 -2.495 13.261 1.00 94.69 123 PHE A N 1
ATOM 926 C CA . PHE A 1 123 ? -0.415 -1.569 13.611 1.00 94.69 123 PHE A CA 1
ATOM 927 C C . PHE A 1 123 ? -0.711 -1.631 15.102 1.00 94.69 123 PHE A C 1
ATOM 929 O O . PHE A 1 123 ? -0.575 -2.675 15.742 1.00 94.69 123 PHE A O 1
ATOM 936 N N . PHE A 1 124 ? -1.149 -0.497 15.625 1.00 94.94 124 PHE A N 1
ATOM 937 C CA . PHE A 1 124 ? -1.744 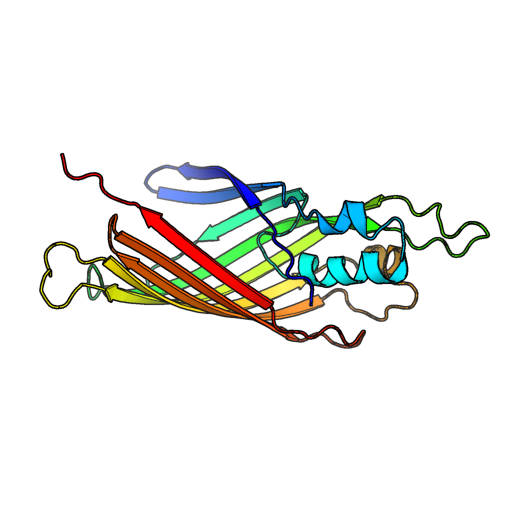-0.349 16.937 1.00 94.94 124 PHE A CA 1
ATOM 938 C C . PHE A 1 124 ? -3.135 0.251 16.766 1.00 94.94 124 PHE A C 1
ATOM 940 O O . PHE A 1 124 ? -3.345 1.134 15.938 1.00 94.94 124 PHE A O 1
ATOM 947 N N . GLN A 1 125 ? -4.080 -0.231 17.554 1.00 93.62 125 GLN A N 1
ATOM 948 C CA . GLN A 1 125 ? -5.467 0.182 17.547 1.00 93.62 125 GLN A CA 1
ATOM 949 C C . GLN A 1 125 ? -5.940 0.388 18.985 1.00 93.62 125 GLN A C 1
ATOM 951 O O . GLN A 1 125 ? -5.605 -0.405 19.862 1.00 93.62 125 GLN A O 1
ATOM 956 N N . THR A 1 126 ? -6.754 1.412 19.222 1.00 92.50 126 THR A N 1
ATOM 957 C CA . THR A 1 126 ? -7.442 1.661 20.491 1.00 92.50 126 THR A CA 1
ATOM 958 C C . THR A 1 126 ? -8.805 2.324 20.262 1.00 92.50 126 THR A C 1
ATOM 960 O O . THR A 1 126 ? -9.192 2.576 19.124 1.00 92.50 126 THR A O 1
ATOM 963 N N . GLY A 1 127 ? -9.562 2.564 21.331 1.00 90.38 127 GLY A N 1
ATOM 964 C CA . GLY A 1 127 ? -10.881 3.192 21.257 1.00 90.38 127 GLY A CA 1
ATOM 965 C C . GLY A 1 127 ? -10.790 4.696 21.013 1.00 90.38 127 GLY A C 1
ATOM 966 O O . GLY A 1 127 ? -9.857 5.344 21.482 1.00 90.38 127 GLY A O 1
ATOM 967 N N . ALA A 1 128 ? -11.775 5.244 20.305 1.00 88.69 128 ALA A N 1
ATOM 968 C CA . ALA A 1 128 ? -11.978 6.682 20.147 1.00 88.69 128 ALA A CA 1
ATOM 969 C C . ALA A 1 128 ? -13.446 7.016 20.415 1.00 88.69 128 ALA A C 1
ATOM 971 O O . ALA A 1 128 ? -14.321 6.418 19.800 1.00 88.69 128 ALA A O 1
ATOM 972 N N . TRP A 1 129 ? -13.732 7.942 21.324 1.00 85.88 129 TRP A N 1
ATOM 973 C CA . TRP A 1 129 ? -15.100 8.331 21.670 1.00 85.88 129 TRP A CA 1
ATOM 974 C C . TRP A 1 129 ? -15.170 9.823 21.985 1.00 85.88 129 TRP A C 1
ATOM 976 O O . TRP A 1 129 ? -14.161 10.457 22.304 1.00 85.88 129 TRP A O 1
ATOM 986 N N . GLU A 1 130 ? -16.371 10.381 21.888 1.00 79.44 130 GLU A N 1
ATOM 987 C CA . GLU A 1 130 ? -16.648 11.718 22.398 1.00 79.44 130 GLU A CA 1
ATOM 988 C C . GLU A 1 130 ? -16.724 11.665 23.929 1.00 79.44 130 GLU A C 1
ATOM 990 O O . GLU A 1 130 ? -17.302 10.732 24.483 1.00 79.44 130 GLU A O 1
ATOM 995 N N . ARG A 1 131 ? -16.176 12.672 24.622 1.00 78.00 131 ARG A N 1
ATOM 996 C CA . ARG A 1 131 ? -16.092 12.736 26.093 1.00 78.00 131 ARG A CA 1
ATOM 997 C C . ARG A 1 131 ? -17.402 12.379 26.812 1.00 78.00 131 ARG A C 1
ATOM 999 O O . ARG A 1 131 ? -17.341 11.777 27.880 1.00 78.00 131 ARG A O 1
ATOM 1006 N N . GLU A 1 132 ? -18.546 12.734 26.232 1.00 76.19 132 GLU A N 1
ATOM 1007 C CA . GLU A 1 132 ? -19.879 12.563 26.828 1.00 76.19 132 GLU A CA 1
ATOM 1008 C C . GLU A 1 132 ? -20.635 11.318 26.327 1.00 76.19 132 GLU A C 1
ATOM 1010 O O . GLU A 1 132 ? -21.677 10.970 26.877 1.00 76.19 132 GLU A O 1
ATOM 1015 N N . SER A 1 133 ? -20.104 10.598 25.332 1.00 69.19 133 SER A N 1
ATOM 1016 C CA . SER A 1 133 ? -20.776 9.462 24.691 1.00 69.19 133 SER A CA 1
ATOM 1017 C C . SER A 1 133 ? -19.844 8.258 24.556 1.00 69.19 133 SER A C 1
ATOM 1019 O O . SER A 1 133 ? -19.196 8.031 23.534 1.00 69.19 133 SER A O 1
ATOM 1021 N N . THR A 1 134 ? -19.788 7.433 25.603 1.00 71.81 134 THR A N 1
ATOM 1022 C CA . THR A 1 134 ? -19.041 6.158 25.591 1.00 71.81 134 THR A CA 1
ATOM 1023 C C . THR A 1 134 ? -19.784 5.040 24.852 1.00 71.81 134 THR A C 1
ATOM 1025 O O . THR A 1 134 ? -19.176 4.037 24.468 1.00 71.81 134 THR A O 1
ATOM 1028 N N . SER A 1 135 ? -21.087 5.212 24.597 1.00 70.75 135 SER A N 1
ATOM 1029 C CA . SER A 1 135 ? -21.926 4.244 23.878 1.00 70.75 135 SER A CA 1
ATOM 1030 C C . SER A 1 135 ? -21.566 4.132 22.392 1.00 70.75 135 SER A C 1
ATOM 1032 O O . SER A 1 135 ? -21.774 3.079 21.791 1.00 70.75 135 SER A O 1
ATOM 1034 N N . GLN A 1 136 ? -20.961 5.175 21.813 1.00 68.62 136 GLN A N 1
ATOM 1035 C CA . GLN A 1 136 ? -20.521 5.230 20.415 1.00 68.62 136 GLN A CA 1
ATOM 1036 C C . GLN A 1 136 ? -18.993 5.183 20.303 1.00 68.62 136 GLN A C 1
ATOM 1038 O O . GLN A 1 136 ? -18.360 6.028 19.672 1.00 68.62 136 GLN A O 1
ATOM 1043 N N . THR A 1 137 ? -18.380 4.176 20.930 1.00 81.12 137 THR A N 1
ATOM 1044 C CA . THR A 1 137 ? -16.929 3.984 20.833 1.00 81.12 137 THR A CA 1
ATOM 1045 C C . THR A 1 137 ? -16.537 3.530 19.425 1.00 81.12 137 THR A C 1
ATOM 1047 O O . THR A 1 137 ? -16.891 2.441 18.972 1.00 81.12 137 THR A O 1
ATOM 1050 N N . GLY A 1 138 ? -15.783 4.384 18.749 1.00 86.81 138 GLY A N 1
ATOM 1051 C CA . GLY A 1 138 ? -15.065 4.118 17.517 1.00 86.81 138 GLY A CA 1
ATOM 1052 C C . GLY A 1 138 ? -13.657 3.571 17.738 1.00 86.81 138 GLY A C 1
ATOM 1053 O O . GLY A 1 138 ? -13.282 3.118 18.822 1.00 86.81 138 GLY A O 1
ATOM 1054 N N . ILE A 1 139 ? -12.851 3.642 16.686 1.00 89.88 139 ILE A N 1
ATOM 1055 C CA . ILE A 1 139 ? -11.502 3.104 16.602 1.00 89.88 139 ILE A CA 1
ATOM 1056 C C . ILE A 1 139 ? -10.523 4.216 16.217 1.0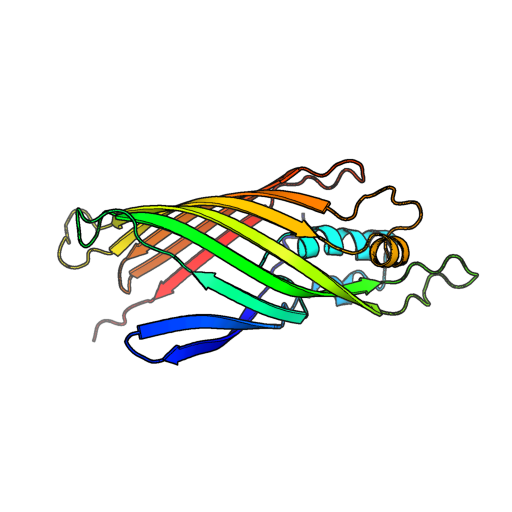0 89.88 139 ILE A C 1
ATOM 1058 O O . ILE A 1 139 ? -10.699 4.889 15.208 1.00 89.88 139 ILE A O 1
ATOM 1062 N N . CYS A 1 140 ? -9.442 4.352 16.975 1.00 92.12 140 CYS A N 1
ATOM 1063 C CA . CYS A 1 140 ? -8.236 5.071 16.583 1.00 92.12 140 CYS A CA 1
ATOM 1064 C C . CYS A 1 140 ? -7.143 4.055 16.248 1.00 92.12 140 CYS A C 1
ATOM 1066 O O . CYS A 1 140 ? -6.950 3.087 16.985 1.00 92.12 140 CYS A O 1
ATOM 1068 N N . TRP A 1 141 ? -6.419 4.258 15.152 1.00 92.62 141 TRP A N 1
ATOM 1069 C CA . TRP A 1 141 ? -5.327 3.381 14.749 1.00 92.62 141 TRP A CA 1
ATOM 1070 C C . TRP A 1 141 ? -4.101 4.162 14.288 1.00 92.62 141 TRP A C 1
ATOM 1072 O O . TRP A 1 141 ? -4.186 5.261 13.743 1.00 92.62 141 TRP A O 1
ATOM 1082 N N . LEU A 1 142 ? -2.946 3.538 14.491 1.00 95.44 142 LEU A N 1
ATOM 1083 C CA . LEU A 1 142 ? -1.645 3.957 14.000 1.00 95.44 142 LEU A CA 1
ATOM 1084 C C . LEU A 1 142 ? -0.987 2.759 13.314 1.00 95.44 142 LEU A C 1
ATOM 1086 O O . LEU A 1 142 ? -1.126 1.622 13.759 1.00 95.44 142 LEU A O 1
ATOM 1090 N N . SER A 1 143 ? -0.250 2.996 12.238 1.00 94.56 143 SER A N 1
ATOM 1091 C CA . SER A 1 143 ? 0.493 1.960 11.530 1.00 94.56 143 SER A CA 1
ATOM 1092 C C . SER A 1 143 ? 1.843 2.472 11.058 1.00 94.56 143 SER A C 1
ATOM 1094 O O . SER A 1 143 ? 1.973 3.616 10.619 1.00 94.56 143 SER A O 1
ATOM 1096 N N . LEU A 1 144 ? 2.831 1.589 11.104 1.00 95.56 144 LEU A N 1
ATOM 1097 C CA . LEU A 1 144 ? 4.128 1.765 10.471 1.00 95.56 144 LEU A CA 1
ATOM 1098 C C . LEU A 1 144 ? 4.311 0.612 9.494 1.00 95.56 144 LEU A C 1
ATOM 1100 O O . LEU A 1 144 ? 4.200 -0.551 9.873 1.00 95.56 144 LEU A O 1
ATOM 1104 N N . ARG A 1 145 ? 4.582 0.933 8.232 1.00 93.25 145 ARG A N 1
ATOM 1105 C CA . ARG A 1 145 ? 4.774 -0.060 7.172 1.00 93.25 145 ARG A CA 1
ATOM 1106 C C . ARG A 1 145 ? 6.067 0.214 6.434 1.00 93.25 145 ARG A C 1
ATOM 1108 O O . ARG A 1 145 ? 6.400 1.372 6.205 1.00 93.25 145 ARG A O 1
ATOM 1115 N N . TYR A 1 146 ? 6.738 -0.847 6.031 1.00 92.44 146 TYR A N 1
ATOM 1116 C CA . TYR A 1 146 ? 7.851 -0.859 5.106 1.00 92.44 146 TYR A CA 1
ATOM 1117 C C . TYR A 1 146 ? 7.372 -1.410 3.762 1.00 92.44 146 TYR A C 1
ATOM 1119 O O . TYR A 1 146 ? 6.571 -2.342 3.719 1.00 92.44 146 TYR A O 1
ATOM 1127 N N . HIS A 1 147 ? 7.836 -0.804 2.679 1.00 89.31 147 HIS A N 1
ATOM 1128 C CA . HIS A 1 147 ? 7.436 -1.085 1.306 1.00 89.31 147 HIS A CA 1
ATOM 1129 C C . HIS A 1 147 ? 8.670 -1.509 0.523 1.00 89.31 147 HIS A C 1
ATOM 1131 O O . HIS A 1 147 ? 9.706 -0.854 0.609 1.00 89.31 147 HIS A O 1
ATOM 1137 N N . LEU A 1 148 ? 8.532 -2.571 -0.257 1.00 90.44 148 LEU A N 1
ATOM 1138 C CA . LEU A 1 148 ? 9.500 -3.084 -1.214 1.00 90.44 148 LEU A CA 1
ATOM 1139 C C . LEU A 1 148 ? 8.791 -3.244 -2.551 1.00 90.44 148 LEU A C 1
ATOM 1141 O O . LEU A 1 148 ? 7.695 -3.792 -2.612 1.00 90.44 148 LEU A O 1
ATOM 1145 N N . CYS A 1 149 ? 9.396 -2.741 -3.616 1.00 87.25 149 CYS A N 1
ATOM 1146 C CA . CYS A 1 149 ? 8.857 -2.820 -4.966 1.00 87.25 149 CYS A CA 1
ATOM 1147 C C . CYS A 1 149 ? 9.973 -3.251 -5.911 1.00 87.25 149 CYS A C 1
ATOM 1149 O O . CYS A 1 149 ? 11.109 -2.795 -5.772 1.00 87.25 149 CYS A O 1
ATOM 1151 N N . TYR A 1 150 ? 9.643 -4.102 -6.872 1.00 88.69 150 TYR A N 1
ATOM 1152 C CA . TYR A 1 150 ? 10.569 -4.586 -7.879 1.00 88.69 150 TYR A CA 1
ATOM 1153 C C . TYR A 1 150 ? 9.967 -4.450 -9.275 1.00 88.69 150 TYR A C 1
ATOM 1155 O O . TYR A 1 150 ? 8.810 -4.799 -9.506 1.00 88.69 150 TYR A O 1
ATOM 1163 N N . THR A 1 151 ? 10.777 -3.954 -10.200 1.00 87.06 151 THR A N 1
ATOM 1164 C CA . THR A 1 151 ? 10.495 -3.945 -11.635 1.00 87.06 151 THR A CA 1
ATOM 1165 C C . THR A 1 151 ? 11.756 -4.387 -12.358 1.00 87.06 151 THR A C 1
ATOM 1167 O O . THR A 1 151 ? 12.846 -3.953 -11.992 1.00 87.06 151 THR A O 1
ATOM 1170 N N . ASP A 1 152 ? 11.620 -5.182 -13.415 1.00 87.62 152 ASP A N 1
ATOM 1171 C CA . ASP A 1 152 ? 12.743 -5.521 -14.286 1.00 87.62 152 ASP A CA 1
ATOM 1172 C C . ASP A 1 152 ? 13.441 -4.242 -14.821 1.00 87.62 152 ASP A C 1
ATOM 1174 O O . ASP A 1 152 ? 12.792 -3.408 -15.467 1.00 87.62 152 ASP A O 1
ATOM 1178 N N . PRO A 1 153 ? 14.759 -4.061 -14.589 1.00 85.38 153 PRO A N 1
ATOM 1179 C CA . PRO A 1 153 ? 15.520 -2.934 -15.126 1.00 85.38 153 PRO A CA 1
ATOM 1180 C C . PRO A 1 153 ? 15.400 -2.763 -16.644 1.00 85.38 153 PRO A C 1
ATOM 1182 O O . PRO A 1 153 ? 15.404 -1.631 -17.131 1.00 85.38 153 PRO A O 1
ATOM 1185 N N . ALA A 1 154 ? 15.263 -3.855 -17.405 1.00 84.38 154 ALA A N 1
ATOM 1186 C CA . ALA A 1 154 ? 15.077 -3.776 -18.851 1.00 84.38 154 ALA A CA 1
ATOM 1187 C C . ALA A 1 154 ? 13.758 -3.074 -19.210 1.00 84.38 154 ALA A C 1
ATOM 1189 O O . ALA A 1 154 ? 13.727 -2.274 -20.143 1.00 84.38 154 ALA A O 1
ATOM 1190 N N . GLN A 1 155 ? 12.695 -3.301 -18.429 1.00 82.31 155 GLN A N 1
ATOM 1191 C CA . GLN A 1 155 ? 11.418 -2.603 -18.587 1.00 82.31 155 GLN A CA 1
ATOM 1192 C C . GLN A 1 155 ? 11.536 -1.131 -18.188 1.00 82.31 155 GLN A C 1
ATOM 1194 O O . GLN A 1 155 ? 10.992 -0.268 -18.870 1.00 82.31 155 GLN A O 1
ATOM 1199 N N . LEU A 1 156 ? 12.285 -0.818 -17.126 1.00 78.81 156 LEU A N 1
ATOM 1200 C CA . LEU A 1 156 ? 12.500 0.565 -16.682 1.00 78.81 156 LEU A CA 1
ATOM 1201 C C . LEU A 1 156 ? 13.259 1.408 -17.713 1.00 78.81 156 LEU A C 1
ATOM 1203 O O . LEU A 1 156 ? 12.886 2.559 -17.938 1.00 78.81 156 LEU A O 1
ATOM 1207 N N . ASN A 1 157 ? 14.254 0.830 -18.388 1.00 76.69 157 ASN A N 1
ATOM 1208 C CA . ASN A 1 157 ? 15.021 1.508 -19.440 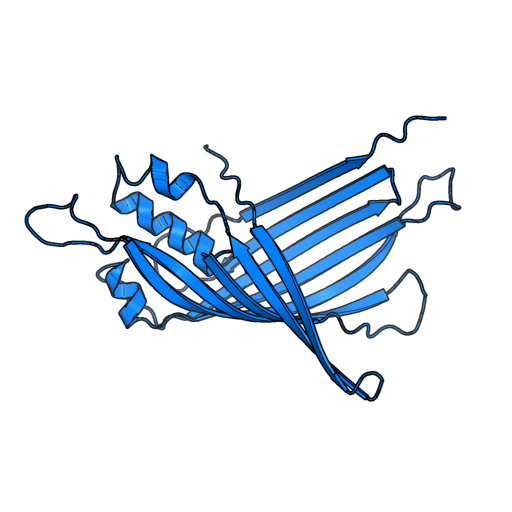1.00 76.69 157 ASN A CA 1
ATOM 1209 C C . ASN A 1 157 ? 14.169 1.923 -20.653 1.00 76.69 157 ASN A C 1
ATOM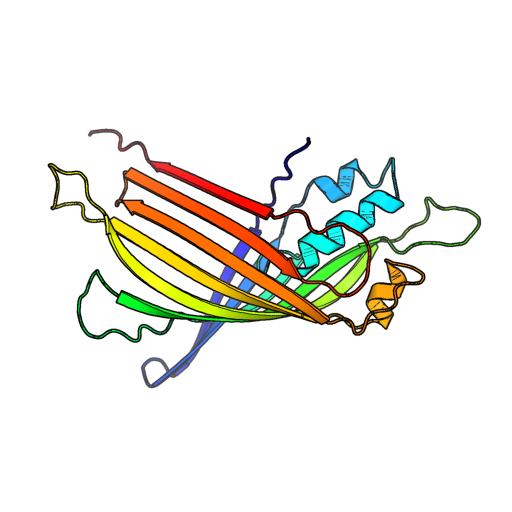 1211 O O . ASN A 1 157 ? 14.542 2.839 -21.379 1.00 76.69 157 ASN A O 1
ATOM 1215 N N . ILE A 1 158 ? 12.997 1.311 -20.864 1.00 75.75 158 ILE A N 1
ATOM 1216 C CA . ILE A 1 158 ? 12.047 1.731 -21.912 1.00 75.75 158 ILE A CA 1
ATOM 1217 C C . ILE A 1 158 ? 11.472 3.129 -21.607 1.00 75.75 158 ILE A C 1
ATOM 1219 O O . ILE A 1 158 ? 11.117 3.878 -22.523 1.00 75.75 158 ILE A O 1
ATOM 1223 N N . PHE A 1 159 ? 11.374 3.477 -20.321 1.00 72.50 159 PHE A N 1
ATOM 1224 C CA . PHE A 1 159 ? 10.752 4.707 -19.825 1.00 72.50 159 PHE A CA 1
ATOM 1225 C C . PHE A 1 159 ? 11.764 5.733 -19.312 1.00 72.50 159 PHE A C 1
ATOM 1227 O O . PHE A 1 159 ? 11.459 6.921 -19.271 1.00 72.50 159 PHE A O 1
ATOM 1234 N N . LEU A 1 160 ? 12.937 5.288 -18.869 1.00 73.00 160 LEU A N 1
ATOM 1235 C CA . LEU A 1 160 ? 13.967 6.110 -18.243 1.00 73.00 160 LEU A CA 1
ATOM 1236 C C . LEU A 1 160 ? 15.316 5.740 -18.867 1.00 73.00 160 LEU A C 1
ATOM 1238 O O . LEU A 1 160 ? 16.043 4.904 -18.335 1.00 73.00 160 LEU A O 1
ATOM 1242 N N . ASP A 1 161 ? 15.613 6.325 -20.027 1.00 68.62 161 ASP A N 1
ATOM 1243 C CA . ASP A 1 161 ? 16.856 6.050 -20.753 1.00 68.62 161 ASP A CA 1
ATOM 1244 C C . ASP A 1 161 ? 18.084 6.423 -19.902 1.00 68.62 161 ASP A C 1
ATOM 1246 O O . ASP A 1 161 ? 18.087 7.433 -19.194 1.00 68.62 161 ASP A O 1
ATOM 1250 N N . GLY A 1 162 ? 19.117 5.580 -19.934 1.00 67.38 162 GLY A N 1
ATOM 1251 C CA . GLY A 1 162 ? 20.331 5.742 -19.129 1.00 67.38 162 GLY A CA 1
ATOM 1252 C C . GLY A 1 162 ? 20.190 5.439 -17.629 1.00 67.38 162 GLY A C 1
ATOM 1253 O O . GLY A 1 162 ? 21.156 5.641 -16.886 1.00 67.38 162 GLY A O 1
ATOM 1254 N N . LEU A 1 163 ? 19.039 4.939 -17.157 1.00 73.31 163 LEU A N 1
ATOM 1255 C CA . LEU A 1 163 ? 18.833 4.625 -15.742 1.00 73.31 163 LEU A CA 1
ATOM 1256 C C . LEU A 1 163 ? 19.689 3.428 -15.296 1.00 73.31 163 LEU A C 1
ATOM 1258 O O . LEU A 1 163 ? 19.491 2.286 -15.710 1.00 73.31 163 LEU A O 1
ATOM 1262 N N . ARG A 1 164 ? 20.603 3.669 -14.353 1.00 73.56 164 ARG A N 1
ATOM 1263 C CA . ARG A 1 164 ? 21.365 2.608 -13.680 1.00 73.56 164 ARG A CA 1
ATOM 1264 C C . ARG A 1 164 ? 20.636 2.166 -12.417 1.00 73.56 164 ARG A C 1
ATOM 1266 O O . ARG A 1 164 ? 20.791 2.770 -11.362 1.00 73.56 164 ARG A O 1
ATOM 1273 N N . THR A 1 165 ? 19.851 1.098 -12.519 1.00 78.44 165 THR A N 1
ATOM 1274 C CA . THR A 1 165 ? 19.098 0.541 -11.389 1.00 78.44 165 THR A CA 1
ATOM 1275 C C . THR A 1 165 ? 19.147 -0.983 -11.373 1.00 78.44 165 THR A C 1
ATOM 1277 O O . THR A 1 165 ? 19.257 -1.627 -12.413 1.00 78.44 165 THR A O 1
ATOM 1280 N N . ASN A 1 166 ? 19.031 -1.565 -10.180 1.00 83.75 166 ASN A N 1
ATOM 1281 C CA . ASN A 1 166 ? 18.758 -2.989 -9.990 1.00 83.75 166 ASN A CA 1
ATOM 1282 C C . ASN A 1 166 ? 17.247 -3.298 -9.972 1.00 83.75 166 ASN A C 1
ATOM 1284 O O . ASN A 1 166 ? 16.863 -4.439 -9.728 1.00 83.75 166 ASN A O 1
ATOM 1288 N N . GLY A 1 167 ? 16.397 -2.288 -10.201 1.00 82.25 167 GLY A N 1
ATOM 1289 C CA . GLY A 1 167 ? 14.946 -2.432 -10.245 1.00 82.25 167 GLY A CA 1
ATOM 1290 C C . GLY A 1 167 ? 14.271 -2.457 -8.876 1.00 82.25 167 GLY A C 1
ATOM 1291 O O . GLY A 1 167 ? 13.047 -2.550 -8.810 1.00 82.25 167 GLY A O 1
ATOM 1292 N N . LEU A 1 168 ? 15.044 -2.369 -7.787 1.00 85.19 168 LEU A N 1
ATOM 1293 C CA . LEU A 1 168 ? 14.546 -2.446 -6.420 1.00 85.19 168 LEU A CA 1
ATOM 1294 C C . LEU A 1 168 ? 14.311 -1.049 -5.838 1.00 85.19 168 LEU A C 1
ATOM 1296 O O . LEU A 1 168 ? 15.199 -0.197 -5.806 1.00 85.19 168 LEU A O 1
ATOM 1300 N N . TYR A 1 169 ? 13.120 -0.849 -5.287 1.00 81.94 169 TYR A N 1
ATOM 1301 C CA . TYR A 1 169 ? 12.717 0.378 -4.611 1.00 81.94 169 TYR A CA 1
ATOM 1302 C C . TYR A 1 169 ? 12.182 0.050 -3.226 1.00 81.94 169 TYR A C 1
ATOM 1304 O O . TYR A 1 169 ? 11.524 -0.973 -3.032 1.00 81.94 169 TYR A O 1
ATOM 1312 N N . SER A 1 170 ? 12.438 0.927 -2.255 1.00 85.62 170 SER A N 1
ATOM 1313 C CA . SER A 1 170 ? 11.934 0.727 -0.900 1.00 85.62 170 SER A CA 1
ATOM 1314 C C . SER A 1 170 ? 11.488 2.014 -0.219 1.00 85.62 170 SER A C 1
ATOM 1316 O O . SER A 1 170 ? 11.768 3.126 -0.669 1.00 85.62 170 SER A O 1
ATOM 1318 N N . GLY A 1 171 ? 10.794 1.876 0.902 1.00 84.81 171 GLY A N 1
ATOM 1319 C CA . GLY A 1 171 ? 10.524 2.991 1.794 1.00 84.81 171 GLY A CA 1
ATOM 1320 C C . GLY A 1 171 ? 9.599 2.626 2.926 1.00 84.81 171 GLY A C 1
ATOM 1321 O O . GLY A 1 171 ? 9.345 1.458 3.187 1.00 84.81 171 GLY A O 1
ATOM 1322 N N . PHE A 1 172 ? 9.084 3.637 3.607 1.00 87.75 172 PHE A N 1
ATOM 1323 C CA . PHE A 1 172 ? 8.192 3.459 4.733 1.00 87.75 172 PHE A CA 1
ATOM 1324 C C . PHE A 1 172 ? 6.971 4.364 4.636 1.00 87.75 172 PHE A C 1
ATOM 1326 O O . PHE A 1 172 ? 6.959 5.386 3.950 1.00 87.75 172 PHE A O 1
ATOM 1333 N N . SER A 1 173 ? 5.927 3.993 5.364 1.00 86.94 173 SER A N 1
ATOM 1334 C CA . SER A 1 173 ? 4.756 4.835 5.549 1.00 86.94 173 SER A CA 1
ATOM 1335 C C . SER A 1 173 ? 4.293 4.823 6.990 1.00 86.94 173 SER A C 1
ATOM 1337 O O . SER A 1 173 ? 4.260 3.757 7.609 1.00 86.94 173 SER A O 1
ATOM 1339 N N . LEU A 1 174 ? 3.852 5.981 7.458 1.00 90.44 174 LEU A N 1
ATOM 1340 C CA . LEU A 1 174 ? 3.168 6.165 8.726 1.00 90.44 174 LEU A CA 1
ATOM 1341 C C . LEU A 1 174 ? 1.704 6.465 8.430 1.00 90.44 174 LEU A C 1
ATOM 1343 O O . LEU A 1 174 ? 1.402 7.437 7.745 1.00 90.44 174 LEU A O 1
ATOM 1347 N N . GLY A 1 175 ? 0.804 5.615 8.903 1.00 88.62 175 GLY A N 1
ATOM 1348 C CA . GLY A 1 175 ? -0.633 5.813 8.758 1.00 88.62 175 GLY A CA 1
ATOM 1349 C C . GLY A 1 175 ? -1.278 6.058 10.109 1.00 88.62 175 GLY A C 1
ATOM 1350 O O . GLY A 1 175 ? -0.948 5.370 11.067 1.00 88.62 175 GLY A O 1
ATOM 1351 N N . PHE A 1 176 ? -2.217 6.986 10.162 1.00 92.12 176 PHE A N 1
ATOM 1352 C CA . PHE A 1 176 ? -3.072 7.255 11.307 1.00 92.12 176 PHE A CA 1
ATOM 1353 C C . PHE A 1 176 ? -4.520 7.357 10.836 1.00 92.12 176 PHE A C 1
ATOM 1355 O O . PHE A 1 176 ? -4.791 7.851 9.737 1.00 92.12 176 PHE A O 1
ATOM 1362 N N . GLY A 1 177 ? -5.462 6.949 11.674 1.00 88.38 177 GLY A N 1
ATOM 1363 C CA . GLY A 1 177 ? -6.857 7.245 11.414 1.00 88.38 177 GLY A CA 1
ATOM 1364 C C . GLY A 1 177 ? -7.750 7.096 12.626 1.00 88.38 177 GLY A C 1
ATOM 1365 O O . GLY A 1 177 ? -7.416 6.429 13.602 1.00 88.38 177 GLY A O 1
ATOM 1366 N N . VAL A 1 178 ? -8.905 7.739 12.527 1.00 88.25 178 VAL A N 1
ATOM 1367 C CA . VAL A 1 178 ? -9.968 7.716 13.524 1.00 88.25 178 VAL A CA 1
ATOM 1368 C C . VAL A 1 178 ? -11.273 7.437 12.803 1.00 88.25 178 VAL A C 1
ATOM 1370 O O . VAL A 1 178 ? -11.631 8.134 11.855 1.00 88.25 178 VAL A O 1
ATOM 1373 N N . GLU A 1 179 ? -11.973 6.411 13.254 1.00 84.75 179 GLU A N 1
ATOM 1374 C CA . GLU A 1 179 ? -13.278 6.008 12.761 1.00 84.75 179 GLU A CA 1
ATOM 1375 C C . GLU A 1 179 ? -14.249 5.963 13.934 1.00 84.75 179 GLU A C 1
ATOM 1377 O O . GLU A 1 179 ? -14.182 5.060 14.759 1.00 84.75 179 GLU A O 1
ATOM 1382 N N . ILE A 1 180 ? -15.140 6.945 14.022 1.00 79.44 180 ILE A N 1
ATOM 1383 C CA . ILE A 1 180 ? -16.219 6.984 15.009 1.00 79.44 180 ILE A CA 1
ATOM 1384 C C . ILE A 1 180 ? -17.507 6.645 14.273 1.00 79.44 180 ILE A C 1
ATOM 1386 O O . ILE A 1 180 ? -17.872 7.340 13.320 1.00 79.44 180 ILE A O 1
ATOM 1390 N N . SER A 1 181 ? -18.155 5.555 14.695 1.00 69.69 181 SER A N 1
ATOM 1391 C CA . SER A 1 181 ? -19.339 4.970 14.060 1.00 69.69 181 SER A CA 1
ATOM 1392 C C . SER A 1 181 ? -20.328 6.040 13.595 1.00 69.69 181 SER A C 1
ATOM 1394 O O . SER A 1 181 ? -20.840 6.803 14.406 1.00 69.69 181 SER A O 1
ATOM 1396 N N . TYR A 1 182 ? -20.589 6.074 12.283 1.00 60.12 182 TYR A N 1
ATOM 1397 C CA . TYR A 1 182 ? -21.546 6.964 11.602 1.00 60.12 182 TYR A CA 1
ATOM 1398 C C . TYR A 1 182 ? -21.283 8.474 11.681 1.00 60.12 182 TYR A C 1
ATOM 1400 O O . TYR A 1 182 ? -22.025 9.229 11.065 1.00 60.12 182 TYR A O 1
ATOM 1408 N N . LEU A 1 183 ? -20.234 8.918 12.373 1.00 67.31 183 LEU A N 1
ATOM 1409 C CA . LEU A 1 183 ? -19.917 10.334 12.530 1.00 67.31 183 LEU A CA 1
ATOM 1410 C C . LEU A 1 183 ? -18.745 10.728 11.642 1.00 67.31 183 LEU A C 1
ATOM 1412 O O . LEU A 1 183 ? -18.892 11.561 10.757 1.00 67.31 183 LEU A O 1
ATOM 1416 N N . VAL A 1 184 ? -17.574 10.130 11.852 1.00 74.75 184 VAL A N 1
ATOM 1417 C CA . VAL A 1 184 ? -16.329 10.621 11.249 1.00 74.75 184 VAL A CA 1
ATOM 1418 C C . VAL A 1 184 ? -15.427 9.457 10.871 1.00 74.75 184 VAL A C 1
ATOM 1420 O O . VAL A 1 184 ? -15.152 8.588 11.694 1.00 74.75 184 VAL A O 1
ATOM 1423 N N . ASN A 1 185 ? -14.904 9.477 9.645 1.00 80.25 185 ASN A N 1
ATOM 1424 C CA . ASN A 1 185 ? -13.802 8.623 9.219 1.00 80.25 185 ASN A CA 1
ATOM 1425 C C . ASN A 1 185 ? -12.666 9.492 8.663 1.00 80.25 185 ASN A C 1
ATOM 1427 O O . ASN A 1 185 ? -12.747 9.983 7.536 1.00 80.25 185 ASN A O 1
ATOM 1431 N N . ILE A 1 186 ? -11.624 9.692 9.470 1.00 82.00 186 ILE A N 1
ATOM 1432 C CA . ILE A 1 186 ? -10.402 10.411 9.102 1.00 82.00 186 ILE A CA 1
ATOM 1433 C C . ILE A 1 186 ? -9.286 9.392 8.912 1.00 82.00 186 ILE A C 1
ATOM 1435 O O . ILE A 1 186 ? -9.018 8.584 9.800 1.00 82.00 186 ILE A O 1
ATOM 1439 N N . LYS A 1 187 ? -8.581 9.471 7.786 1.00 85.25 187 LYS A N 1
ATOM 1440 C CA . LYS A 1 187 ? -7.351 8.711 7.541 1.00 85.25 187 LYS A CA 1
ATOM 1441 C C . LYS A 1 187 ? -6.293 9.644 6.975 1.00 85.25 187 LYS A C 1
ATOM 1443 O O . LYS A 1 187 ? -6.553 10.368 6.017 1.00 85.25 187 LYS A O 1
ATOM 1448 N N . ALA A 1 188 ? -5.100 9.597 7.545 1.00 82.38 188 ALA A N 1
ATOM 1449 C CA . ALA A 1 188 ? -3.928 10.311 7.069 1.00 82.38 188 ALA A CA 1
ATOM 1450 C C . ALA A 1 188 ? -2.777 9.319 6.924 1.00 82.38 188 ALA A C 1
ATOM 1452 O O . ALA A 1 188 ? -2.496 8.546 7.839 1.00 82.38 188 ALA A O 1
ATOM 1453 N N . ILE A 1 189 ? -2.107 9.319 5.778 1.00 79.56 189 ILE A N 1
ATOM 1454 C CA . ILE A 1 189 ? -0.951 8.460 5.547 1.00 79.56 189 ILE A CA 1
ATOM 1455 C C . ILE A 1 189 ? 0.176 9.285 4.948 1.00 79.56 189 ILE A C 1
ATOM 1457 O O . ILE A 1 189 ? 0.029 9.889 3.889 1.00 79.56 189 ILE A O 1
ATOM 1461 N N . TYR A 1 190 ? 1.307 9.276 5.637 1.00 82.56 190 TYR A N 1
ATOM 1462 C CA . TYR A 1 190 ? 2.576 9.796 5.171 1.00 82.56 190 TYR A CA 1
ATOM 1463 C C . TYR A 1 190 ? 3.393 8.670 4.554 1.00 82.56 190 TYR A C 1
ATOM 1465 O O . TYR A 1 190 ? 3.529 7.605 5.156 1.00 82.56 190 TYR A O 1
ATOM 1473 N N . TYR A 1 191 ? 3.991 8.921 3.399 1.00 75.75 191 TYR A N 1
ATOM 1474 C CA . TYR A 1 191 ? 4.923 8.005 2.764 1.00 75.75 191 TYR A CA 1
ATOM 1475 C C . TYR A 1 191 ? 6.263 8.689 2.498 1.00 75.75 191 TYR A C 1
ATOM 1477 O O . TYR A 1 191 ? 6.307 9.815 1.995 1.00 75.75 191 TYR A O 1
ATOM 1485 N N . ARG A 1 192 ? 7.358 7.977 2.773 1.00 78.00 192 ARG A N 1
ATOM 1486 C CA . ARG A 1 192 ? 8.724 8.391 2.448 1.00 78.00 192 ARG A CA 1
ATOM 1487 C C . ARG A 1 192 ? 9.496 7.226 1.862 1.00 78.00 192 ARG A C 1
ATOM 1489 O O . ARG A 1 192 ? 9.497 6.131 2.414 1.00 78.00 192 ARG A O 1
ATOM 1496 N N . TYR A 1 193 ? 10.207 7.491 0.777 1.00 71.06 193 TYR A N 1
ATOM 1497 C CA . TYR A 1 193 ? 10.872 6.451 0.009 1.00 71.06 193 TYR A CA 1
ATOM 1498 C C . TYR A 1 193 ? 12.366 6.682 -0.087 1.00 71.06 193 TYR A C 1
ATOM 1500 O O . TYR A 1 193 ? 12.829 7.821 -0.169 1.00 71.06 193 TYR A O 1
ATOM 1508 N N . THR A 1 194 ? 13.097 5.575 -0.082 1.00 68.56 194 THR A N 1
ATOM 1509 C CA . THR A 1 194 ? 14.542 5.529 -0.240 1.00 68.56 194 THR A CA 1
ATOM 1510 C C . THR A 1 194 ? 14.827 4.824 -1.555 1.00 68.56 194 THR A C 1
ATOM 1512 O O . THR A 1 194 ? 14.518 3.645 -1.730 1.00 68.56 194 THR A O 1
ATOM 1515 N N . LYS A 1 195 ? 15.414 5.562 -2.494 1.00 65.25 195 LYS A N 1
ATOM 1516 C CA . LYS A 1 195 ? 15.836 5.048 -3.796 1.00 65.25 195 LYS A CA 1
ATOM 1517 C C . LYS A 1 195 ? 17.314 5.336 -4.001 1.00 65.25 195 LYS A C 1
ATOM 1519 O O . LYS A 1 195 ? 17.786 6.401 -3.607 1.00 65.25 195 LYS A O 1
ATOM 1524 N N . ALA A 1 196 ? 18.017 4.401 -4.621 1.00 54.94 196 ALA A N 1
ATOM 1525 C CA . ALA A 1 196 ? 19.428 4.527 -4.954 1.00 54.94 196 ALA A CA 1
ATOM 1526 C C . ALA A 1 196 ? 19.651 4.179 -6.436 1.00 54.94 196 ALA A C 1
ATOM 1528 O O . ALA A 1 196 ? 19.170 3.132 -6.867 1.00 54.94 196 ALA A O 1
ATOM 1529 N N . PRO A 1 197 ? 20.435 4.974 -7.182 1.00 52.25 197 PRO A N 1
ATOM 1530 C CA . PRO A 1 197 ? 20.404 6.428 -7.294 1.00 52.25 197 PRO A CA 1
ATOM 1531 C C . PRO A 1 197 ? 19.593 6.887 -8.533 1.00 52.25 197 PRO A C 1
ATOM 1533 O O . PRO A 1 197 ? 19.542 6.216 -9.555 1.00 52.25 197 PRO A O 1
ATOM 1536 N N . GLU A 1 198 ? 19.009 8.081 -8.403 1.00 57.75 198 GLU A N 1
ATOM 1537 C CA . GLU A 1 198 ? 18.410 8.951 -9.436 1.00 57.75 198 GLU A CA 1
ATOM 1538 C C . GLU A 1 198 ? 17.038 8.630 -10.071 1.00 57.75 198 GLU A C 1
ATOM 1540 O O . GLU A 1 198 ? 16.664 7.472 -10.251 1.00 57.75 198 GLU A O 1
ATOM 1545 N N . PRO A 1 199 ? 16.252 9.685 -10.412 1.00 51.97 199 PRO A N 1
ATOM 1546 C CA . PRO A 1 199 ? 16.505 11.134 -10.214 1.00 51.97 199 PRO A CA 1
ATOM 1547 C C . PRO A 1 199 ? 15.840 11.682 -8.934 1.00 51.97 199 PRO A C 1
ATOM 1549 O O . PRO A 1 199 ? 15.056 10.981 -8.308 1.00 51.97 199 PRO A O 1
ATOM 1552 N N . ALA A 1 200 ? 16.123 12.930 -8.539 1.00 45.50 200 ALA A N 1
ATOM 1553 C CA . ALA A 1 200 ? 15.804 13.624 -7.269 1.00 45.50 200 ALA A CA 1
ATOM 1554 C C . ALA A 1 200 ? 14.317 13.747 -6.821 1.00 45.50 200 ALA A C 1
ATOM 1556 O O . ALA A 1 200 ? 13.955 14.617 -6.035 1.00 45.50 200 ALA A O 1
ATOM 1557 N N . TYR A 1 201 ? 13.419 12.878 -7.275 1.00 54.03 201 TYR A N 1
ATOM 1558 C CA . TYR A 1 201 ? 11.996 12.884 -6.912 1.00 54.03 201 TYR A CA 1
ATOM 1559 C C . TYR A 1 201 ? 11.723 12.139 -5.593 1.00 54.03 201 TYR A C 1
ATOM 1561 O O . TYR A 1 201 ? 11.094 11.082 -5.602 1.00 54.03 201 TYR A O 1
ATOM 1569 N N . SER A 1 202 ? 12.262 12.620 -4.469 1.00 53.34 202 SER A N 1
ATOM 1570 C CA . SER A 1 202 ? 12.028 12.059 -3.123 1.00 53.34 202 SER A CA 1
ATOM 1571 C C . SER A 1 202 ? 11.017 12.881 -2.318 1.00 53.34 202 SER A C 1
ATOM 1573 O O . SER A 1 202 ? 11.173 13.048 -1.105 1.00 53.34 202 SER A O 1
ATOM 1575 N N . LEU A 1 203 ? 10.011 13.456 -2.983 1.00 59.59 203 LEU A N 1
ATOM 1576 C CA . LEU A 1 203 ? 8.990 14.213 -2.271 1.00 59.59 203 LEU A CA 1
ATOM 1577 C C . LEU A 1 203 ? 8.105 13.244 -1.477 1.00 59.59 203 LEU A C 1
ATOM 1579 O O . LEU A 1 203 ? 7.641 12.246 -2.037 1.00 59.59 203 LEU A O 1
ATOM 1583 N N . PRO A 1 204 ? 7.885 13.504 -0.180 1.00 66.00 204 PRO A N 1
ATOM 1584 C CA . PRO A 1 204 ? 6.957 12.706 0.597 1.00 66.00 204 PRO A CA 1
ATOM 1585 C C . PRO A 1 204 ? 5.547 12.804 0.013 1.00 66.00 204 PRO A C 1
ATOM 1587 O O . PRO A 1 204 ? 5.120 13.870 -0.434 1.00 66.00 204 PRO A O 1
ATOM 1590 N N . LEU A 1 205 ? 4.816 11.690 0.044 1.00 68.81 205 LEU A N 1
ATOM 1591 C CA . LEU A 1 205 ? 3.409 11.661 -0.349 1.00 68.81 205 LEU A CA 1
ATOM 1592 C C . LEU A 1 205 ? 2.538 11.714 0.899 1.00 68.81 205 LEU A C 1
ATOM 1594 O O . LEU A 1 205 ? 2.781 10.990 1.866 1.00 68.81 205 LEU A O 1
ATOM 1598 N N . TYR A 1 206 ? 1.496 12.535 0.840 1.00 72.12 206 TYR A N 1
ATOM 1599 C CA . TYR A 1 206 ? 0.482 12.624 1.878 1.00 72.12 206 TYR A CA 1
ATOM 1600 C C . TYR A 1 206 ? -0.863 12.223 1.286 1.00 72.12 206 TYR A C 1
ATOM 1602 O O . TYR A 1 206 ? -1.317 12.807 0.304 1.00 72.12 206 TYR A O 1
ATOM 1610 N N . GLN A 1 207 ? -1.496 11.223 1.886 1.00 70.00 207 GLN A N 1
ATOM 1611 C CA . GLN A 1 207 ? -2.839 10.786 1.536 1.00 70.00 207 GLN A CA 1
ATOM 1612 C C . GLN A 1 207 ? -3.778 11.148 2.679 1.00 70.00 207 GLN A C 1
ATOM 1614 O O . GLN A 1 207 ? -3.602 10.661 3.794 1.00 70.00 207 GLN A O 1
ATOM 1619 N N . PHE A 1 208 ? -4.788 11.960 2.385 1.00 74.06 208 PHE A N 1
ATOM 1620 C CA . PHE A 1 208 ? -5.839 12.320 3.330 1.00 74.06 208 PHE A CA 1
ATOM 1621 C C . PHE A 1 208 ? -7.180 11.803 2.821 1.00 74.06 208 PHE A C 1
ATOM 1623 O O . PHE A 1 208 ? -7.502 11.934 1.642 1.00 74.06 208 PHE A O 1
ATOM 1630 N N . SER A 1 209 ? -7.961 11.208 3.713 1.00 70.56 209 SER A N 1
ATOM 1631 C CA . SER A 1 209 ? -9.343 10.823 3.462 1.00 70.56 209 SER A CA 1
ATOM 1632 C C . SER A 1 209 ? -10.190 11.295 4.630 1.00 70.56 209 SER A C 1
ATOM 1634 O O . SER A 1 209 ? -9.832 11.086 5.789 1.00 70.56 209 SER A O 1
ATOM 1636 N N . PHE A 1 210 ? -11.296 11.949 4.301 1.00 76.25 210 PHE A N 1
ATOM 1637 C CA . PHE A 1 210 ? -12.294 12.405 5.247 1.00 76.25 210 PHE A CA 1
ATOM 1638 C C . PHE A 1 210 ? -13.656 11.991 4.709 1.00 76.25 210 PHE A C 1
ATOM 1640 O O . PHE A 1 210 ? -14.043 12.422 3.625 1.00 76.25 210 PHE A O 1
ATOM 1647 N N . ASN A 1 211 ? -14.362 11.145 5.451 1.00 70.50 211 ASN A N 1
ATOM 1648 C CA . ASN A 1 211 ? -15.759 10.838 5.183 1.00 70.50 211 ASN A CA 1
ATOM 1649 C C . ASN A 1 211 ? -16.579 11.245 6.400 1.00 70.50 211 ASN A C 1
ATOM 1651 O O . ASN A 1 211 ? -16.258 10.866 7.529 1.00 70.50 211 ASN A O 1
ATOM 1655 N N . TYR A 1 212 ? -17.636 12.003 6.147 1.00 66.19 212 TYR A N 1
ATOM 1656 C CA . TYR A 1 212 ? -18.589 12.445 7.148 1.00 66.19 212 TYR A CA 1
ATOM 1657 C C . TYR A 1 212 ? -19.980 12.042 6.677 1.00 66.19 212 TYR A C 1
ATOM 1659 O O . TYR A 1 212 ? -20.357 12.350 5.545 1.00 66.19 212 TYR A O 1
ATOM 1667 N N . ALA A 1 213 ? -20.719 11.326 7.518 1.00 62.28 213 ALA A N 1
ATOM 1668 C CA . ALA A 1 213 ? -22.112 11.007 7.252 1.00 62.28 213 ALA A CA 1
ATOM 1669 C C . ALA A 1 213 ? -22.976 11.914 8.129 1.00 62.28 213 ALA A C 1
ATOM 1671 O O . ALA A 1 213 ? -22.949 11.827 9.353 1.00 62.28 213 ALA A O 1
ATOM 1672 N N . LEU A 1 214 ? -23.752 12.794 7.496 1.00 52.94 214 LEU A N 1
ATOM 1673 C CA . LEU A 1 214 ? -24.831 13.490 8.184 1.00 52.94 214 LEU A CA 1
ATOM 1674 C C . LEU A 1 214 ? -25.929 12.462 8.455 1.00 52.94 214 LEU A C 1
ATOM 1676 O O . LEU A 1 214 ? -26.631 12.047 7.533 1.00 52.94 214 LEU A O 1
ATOM 1680 N N . GLN A 1 215 ? -26.096 12.046 9.709 1.00 50.47 215 GLN A N 1
ATOM 1681 C CA . GLN A 1 215 ? -27.371 11.464 10.112 1.00 50.47 215 GLN A CA 1
ATOM 1682 C C . GLN A 1 215 ? -28.429 12.565 10.016 1.00 50.47 215 GLN A C 1
ATOM 1684 O O . GLN A 1 215 ? -28.432 13.512 10.804 1.00 50.47 215 GLN A O 1
ATOM 1689 N N . GLY A 1 216 ? -29.335 12.439 9.046 1.00 45.34 216 GLY A N 1
ATOM 1690 C CA . GLY A 1 216 ? -30.639 13.074 9.156 1.00 45.34 216 GLY A CA 1
ATOM 1691 C C . GLY A 1 216 ? -31.315 12.496 10.393 1.00 45.34 216 GLY A C 1
ATOM 1692 O O . GLY A 1 216 ? -31.563 11.293 10.450 1.00 45.34 216 GLY A O 1
ATOM 1693 N N . LYS A 1 217 ? -31.537 13.334 11.408 1.00 33.62 217 LYS A N 1
ATOM 1694 C CA . LYS A 1 217 ? -32.436 12.997 12.511 1.00 33.62 217 LYS A CA 1
ATOM 1695 C C . LYS A 1 217 ? -33.813 12.730 11.898 1.00 33.62 217 LYS A C 1
ATOM 1697 O O . LYS A 1 217 ? -34.408 13.666 11.370 1.00 33.62 217 LYS A O 1
ATOM 1702 N N . ASN A 1 218 ? -34.272 11.483 11.946 1.00 35.62 218 ASN A N 1
ATOM 1703 C CA . ASN A 1 218 ? -35.702 11.186 11.923 1.00 35.62 218 ASN A CA 1
ATOM 1704 C C . ASN A 1 218 ? -36.198 11.197 13.364 1.00 35.62 218 ASN A C 1
ATOM 1706 O O . ASN A 1 218 ? -35.515 10.564 14.203 1.00 35.62 218 ASN A O 1
#

Secondary structure (DSSP, 8-state):
--PPPEEEEEEEEEEEEETTTEEEEEEEEEEEEETHHHHHTTT-HHHHTHHHHHHTT-TT-SSEEEEEEE--B---S-SSSEEEEEEEEEEEEEEEEPPP-SS-GGG--EEEEEEEEEEEEEEEEEEEEETTEEEEEEEEEEEEEEEEEE--HHHHHTTSTT----SEEEEEEEEEEEEETTTEEEEEEEEEEE-SS-----PPEEEEEEEE------